Protein AF-A0A960HTP6-F1 (afdb_monomer)

Secondary structure (DSSP, 8-state):
-------------------------------------------------PPPP--------------PPPPPPTTS--SS----S---S-EEEEETTEEEEEE--BTTBSSEEEEE-SS-EEEEEE-BS---TTEEEEEEEEEEEEEETTEEEEEEEEEETTSS-EEEEEEEESSTT--BB---SS-SB--GGGT-EEEEEEEE-TTS-EEEEEEE--TTTTPPPEEEEEEB-TTSSSB-S--EEEEE--STTTTT-----

Nearest PDB structures (foldseek):
  3qz4-assembly2_B  TM=7.854E-01  e=4.561E-07  Bacteroides thetaiotaomicron
  3kst-assembly2_B  TM=7.710E-01  e=1.410E-06  Bacteroides thetaiotaomicron VPI-5482
  8hcj-assembly2_F  TM=7.142E-01  e=1.266E-06  Pseudopedobacter saltans DSM 12145
  3ugf-assembly2_B  TM=7.149E-01  e=2.105E-03  Pachysandra terminalis
  6nu7-assembly1_A  TM=5.643E-01  e=5.795E-04  Lactobacillus gasseri 224-1

pLDDT: mean 78.3, std 25.92, range [26.53, 98.94]

Sequence (261 aa):
MTVRRPGAGRSARSLVVAATLVTTAMACSSASGPDEAAPSPGGAGTSTAQTDPPGSVDAPTAAPTSMVAPPIDPWLGGDGPAWPLDFPDPYVLATADGYLAFGTTSGLIQVQRLDATGEGWVGPDEALAEVPNWATPNSSWAPAVVAVDDGYVLYYTAQVAGTDRHCISVARATDPRGPYVDHRSEPLICPSDAGGSIDPSPFVDVDGSLHLLWKNDGITLRSESRIWSQPLSADGRELAGPATPLIATDQPWEAPHVEAP

Solvent-accessible surface area (backbone atoms only — not comparable to full-atom values): 16245 Å² total; per-residue (Å²): 138,89,85,82,86,86,90,81,88,79,84,84,80,85,81,82,80,82,81,82,83,84,82,84,86,84,83,86,85,87,82,80,85,90,83,90,82,87,87,89,82,91,83,89,80,87,86,82,86,81,87,79,81,95,72,90,73,84,76,82,86,74,71,84,79,81,80,77,75,78,84,78,67,79,87,66,80,62,102,56,66,73,74,93,63,98,59,50,55,70,29,76,40,83,53,98,88,44,41,37,37,28,13,23,36,56,87,86,28,35,24,30,27,31,42,51,51,102,84,26,69,47,74,75,42,65,26,41,72,54,71,31,93,58,37,40,79,54,44,28,36,30,29,27,70,41,82,40,97,85,26,28,40,38,28,28,15,31,26,35,54,98,55,94,39,35,20,23,37,62,21,41,18,76,42,92,71,36,62,19,48,40,83,54,87,62,64,76,40,60,47,74,93,43,33,12,20,32,35,39,29,64,48,71,48,99,87,69,50,35,33,38,29,30,22,39,53,5,70,91,66,70,44,83,19,28,32,32,41,26,40,31,30,89,80,67,82,45,77,63,57,74,74,43,81,67,56,55,52,84,47,84,86,37,57,82,59,48,72,80,100

Mean predicted aligned error: 15.19 Å

Structure (mmCIF, N/CA/C/O backbone):
data_AF-A0A960HTP6-F1
#
_entry.id   AF-A0A960HTP6-F1
#
loop_
_atom_site.group_PDB
_atom_site.id
_atom_site.type_symbol
_atom_site.label_atom_id
_atom_site.label_alt_id
_atom_site.label_comp_id
_atom_site.label_asym_id
_atom_site.label_entity_id
_atom_site.label_seq_id
_atom_site.pdbx_PDB_ins_code
_atom_site.Cartn_x
_atom_site.Cartn_y
_atom_site.Cartn_z
_atom_site.occupancy
_atom_site.B_iso_or_equiv
_atom_site.auth_seq_id
_atom_site.auth_comp_id
_atom_site.auth_asym_id
_atom_site.auth_atom_id
_atom_site.pdbx_PDB_model_num
ATOM 1 N N . MET A 1 1 ? -30.935 -46.963 -25.980 1.00 44.25 1 MET A N 1
ATOM 2 C CA . MET A 1 1 ? -30.066 -47.363 -27.104 1.00 44.25 1 MET A CA 1
ATOM 3 C C . MET A 1 1 ? -28.640 -47.077 -26.672 1.00 44.25 1 MET A C 1
ATOM 5 O O . MET A 1 1 ? -28.275 -45.927 -26.486 1.00 44.25 1 MET A O 1
ATOM 9 N N . THR A 1 2 ? -27.919 -48.133 -26.321 1.00 41.72 2 THR A N 1
ATOM 10 C CA . THR A 1 2 ? -26.619 -48.097 -25.644 1.00 41.72 2 THR A CA 1
ATOM 11 C C . THR A 1 2 ? -25.521 -48.102 -26.698 1.00 41.72 2 THR A C 1
ATOM 13 O O . THR A 1 2 ? -25.490 -49.025 -27.506 1.00 41.72 2 THR A O 1
ATOM 16 N N . VAL A 1 3 ? -24.601 -47.136 -26.680 1.00 45.34 3 VAL A N 1
ATOM 17 C CA . VAL A 1 3 ? -23.355 -47.227 -27.456 1.00 45.34 3 VAL A CA 1
ATOM 18 C C . VAL A 1 3 ? -22.176 -46.949 -26.529 1.00 45.34 3 VAL A C 1
ATOM 20 O O . VAL A 1 3 ? -22.092 -45.910 -25.880 1.00 45.34 3 VAL A O 1
ATOM 23 N N . ARG A 1 4 ? -21.297 -47.951 -26.425 1.00 42.16 4 ARG A N 1
ATOM 24 C CA . ARG A 1 4 ? -20.055 -47.988 -25.647 1.00 42.16 4 ARG A CA 1
ATOM 25 C C . ARG A 1 4 ? -18.850 -47.802 -26.584 1.00 42.16 4 ARG A C 1
ATOM 27 O O . ARG A 1 4 ? -18.742 -48.579 -27.523 1.00 42.16 4 ARG A O 1
ATOM 34 N N . ARG A 1 5 ? -17.901 -46.953 -26.138 1.00 42.28 5 ARG A N 1
ATOM 35 C CA . ARG A 1 5 ? -16.410 -47.012 -26.264 1.00 42.28 5 ARG A CA 1
ATOM 36 C C . ARG A 1 5 ? -15.787 -46.883 -27.674 1.00 42.28 5 ARG A C 1
ATOM 38 O O . ARG A 1 5 ? -16.509 -47.096 -28.637 1.00 42.28 5 ARG A O 1
ATOM 45 N N . PRO A 1 6 ? -14.462 -46.599 -27.828 1.00 47.78 6 PRO A N 1
ATOM 46 C CA . PRO A 1 6 ? -13.337 -46.500 -26.857 1.00 47.78 6 PRO A CA 1
ATOM 47 C C . PRO A 1 6 ? -12.632 -45.109 -26.877 1.00 47.78 6 PRO A C 1
ATOM 49 O O . PRO A 1 6 ? -12.913 -44.295 -27.739 1.00 47.78 6 PRO A O 1
ATOM 52 N N . GLY A 1 7 ? -11.768 -44.674 -25.952 1.00 40.34 7 GLY A N 1
ATOM 53 C CA . GLY A 1 7 ? -10.723 -45.366 -25.196 1.00 40.34 7 GLY A CA 1
ATOM 54 C C . GLY A 1 7 ? -9.366 -45.219 -25.903 1.00 40.34 7 GLY A C 1
ATOM 55 O O . GLY A 1 7 ? -8.931 -46.162 -26.550 1.00 40.34 7 GLY A O 1
ATOM 56 N N . ALA A 1 8 ? -8.705 -44.060 -25.788 1.00 45.50 8 ALA A N 1
ATOM 57 C CA . ALA A 1 8 ? -7.335 -43.849 -26.268 1.00 45.50 8 ALA A CA 1
ATOM 58 C C . ALA A 1 8 ? -6.501 -43.160 -25.179 1.00 45.50 8 ALA A C 1
ATOM 60 O O . ALA A 1 8 ? -6.627 -41.962 -24.935 1.00 45.50 8 ALA A O 1
ATOM 61 N N . GLY A 1 9 ? -5.676 -43.956 -24.496 1.00 39.69 9 GLY A N 1
ATOM 62 C CA . GLY A 1 9 ? -4.673 -43.473 -23.558 1.00 39.69 9 GLY A CA 1
ATOM 63 C C . GLY A 1 9 ? -3.533 -42.780 -24.298 1.00 39.69 9 GLY A C 1
ATOM 64 O O . GLY A 1 9 ? -3.016 -43.299 -25.287 1.00 39.69 9 GLY A O 1
ATOM 65 N N . ARG A 1 10 ? -3.121 -41.615 -23.801 1.00 50.50 10 ARG A N 1
ATOM 66 C CA . ARG A 1 10 ? -1.853 -40.989 -24.176 1.00 50.50 10 ARG A CA 1
ATOM 67 C C . ARG A 1 10 ? -0.887 -41.128 -23.008 1.00 50.50 10 ARG A C 1
ATOM 69 O O . ARG A 1 10 ? -1.130 -40.636 -21.914 1.00 50.50 10 ARG A O 1
ATOM 76 N N . SER A 1 11 ? 0.178 -41.873 -23.276 1.00 49.06 11 SER A N 1
ATOM 77 C CA . SER A 1 11 ? 1.335 -42.084 -22.415 1.00 49.06 11 SER A CA 1
ATOM 78 C C . SER A 1 11 ? 2.075 -40.760 -22.212 1.00 49.06 11 SER A C 1
ATOM 80 O O . SER A 1 11 ? 2.524 -40.142 -23.177 1.00 49.06 11 SER A O 1
ATOM 82 N N . ALA A 1 12 ? 2.196 -40.336 -20.954 1.00 46.28 12 ALA A N 1
ATOM 83 C CA . ALA A 1 12 ? 3.125 -39.297 -20.540 1.00 46.28 12 ALA A CA 1
ATOM 84 C C . ALA A 1 12 ? 4.547 -39.872 -20.591 1.00 46.28 12 ALA A C 1
ATOM 86 O O . ALA A 1 12 ? 4.857 -40.848 -19.906 1.00 46.28 12 ALA A O 1
ATOM 87 N N . ARG A 1 13 ? 5.406 -39.293 -21.432 1.00 48.56 13 ARG A N 1
ATOM 88 C CA . ARG A 1 13 ? 6.849 -39.542 -21.401 1.00 48.56 13 ARG A CA 1
ATOM 89 C C . ARG A 1 13 ? 7.486 -38.461 -20.538 1.00 48.56 13 ARG A C 1
ATOM 91 O O . ARG A 1 13 ? 7.616 -37.324 -20.979 1.00 48.56 13 ARG A O 1
ATOM 98 N N . SER A 1 14 ? 7.862 -38.828 -19.318 1.00 39.69 14 SER A N 1
ATOM 99 C CA . SER A 1 14 ? 8.698 -38.010 -18.443 1.00 39.69 14 SER A CA 1
ATOM 100 C C . SER A 1 14 ? 10.079 -37.847 -19.074 1.00 39.69 14 SER A C 1
ATOM 102 O O . SER A 1 14 ? 10.800 -38.827 -19.261 1.00 39.69 14 SER A O 1
ATOM 104 N N . LEU A 1 15 ? 10.438 -36.612 -19.422 1.00 37.00 15 LEU A N 1
ATOM 105 C CA . LEU A 1 15 ? 11.796 -36.250 -19.808 1.00 37.00 15 LEU A CA 1
ATOM 106 C C . LEU A 1 15 ? 12.563 -35.932 -18.517 1.00 37.00 15 LEU A C 1
ATOM 108 O O . LEU A 1 15 ? 12.374 -34.879 -17.917 1.00 37.00 15 LEU A O 1
ATOM 112 N N . VAL A 1 16 ? 13.386 -36.871 -18.056 1.00 37.91 16 VAL A N 1
ATOM 113 C CA . VAL A 1 16 ? 14.351 -36.628 -16.978 1.00 37.91 16 VAL A CA 1
ATOM 114 C C . VAL A 1 16 ? 15.578 -35.987 -17.621 1.00 37.91 16 VAL A C 1
ATOM 116 O O . VAL A 1 16 ? 16.335 -36.658 -18.319 1.00 37.91 16 VAL A O 1
ATOM 119 N N . VAL A 1 17 ? 15.754 -34.682 -17.423 1.00 37.44 17 VAL A N 1
ATOM 120 C CA . VAL A 1 17 ? 16.995 -33.979 -17.767 1.00 37.44 17 VAL A CA 1
ATOM 121 C C . VAL A 1 17 ? 17.944 -34.140 -16.584 1.00 37.44 17 VAL A C 1
ATOM 123 O O . VAL A 1 17 ? 17.747 -33.544 -15.529 1.00 37.44 17 VAL A O 1
ATOM 126 N N . ALA A 1 18 ? 18.954 -34.993 -16.744 1.00 36.81 18 ALA A N 1
ATOM 127 C CA . ALA A 1 18 ? 20.054 -35.111 -15.798 1.00 36.81 18 ALA A CA 1
ATOM 128 C C . ALA A 1 18 ? 20.989 -33.903 -15.973 1.00 36.81 18 ALA A C 1
ATOM 130 O O . ALA A 1 18 ? 21.664 -33.780 -16.994 1.00 36.81 18 ALA A O 1
ATOM 131 N N . ALA A 1 19 ? 21.009 -33.002 -14.991 1.00 38.66 19 ALA A N 1
ATOM 132 C CA . ALA A 1 19 ? 21.997 -31.936 -14.904 1.00 38.66 19 ALA A CA 1
ATOM 133 C C . ALA A 1 19 ? 23.277 -32.494 -14.267 1.00 38.66 19 ALA A C 1
ATOM 135 O O . ALA A 1 19 ? 23.307 -32.841 -13.086 1.00 38.66 19 ALA A O 1
ATOM 136 N N . THR A 1 20 ? 24.335 -32.613 -15.064 1.00 38.28 20 THR A N 1
ATOM 137 C CA . THR A 1 20 ? 25.665 -32.999 -14.592 1.00 38.28 20 THR A CA 1
ATOM 138 C C . THR A 1 20 ? 26.295 -31.810 -13.864 1.00 38.28 20 THR A C 1
ATOM 140 O O . THR A 1 20 ? 26.666 -30.823 -14.496 1.00 38.28 20 THR A O 1
ATOM 143 N N . LEU A 1 21 ? 26.419 -31.892 -12.536 1.00 34.09 21 LEU A N 1
ATOM 144 C CA . LEU A 1 21 ? 27.248 -30.974 -11.751 1.00 34.09 21 LEU A CA 1
ATOM 145 C C . LEU A 1 21 ? 28.726 -31.207 -12.091 1.00 34.09 21 LEU A C 1
ATOM 147 O O . LEU A 1 21 ? 29.261 -32.288 -11.847 1.00 34.09 21 LEU A O 1
ATOM 151 N N . VAL A 1 22 ? 29.3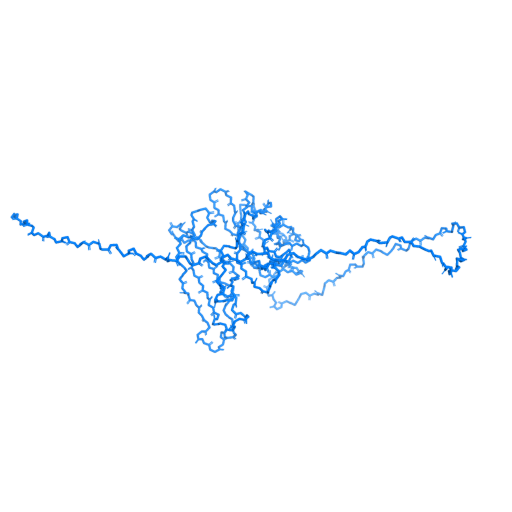97 -30.179 -12.606 1.00 36.19 22 VAL A N 1
ATOM 152 C CA . VAL A 1 22 ? 30.862 -30.107 -12.634 1.00 36.19 22 VAL A CA 1
ATOM 153 C C . VAL A 1 22 ? 31.296 -29.325 -11.399 1.00 36.19 22 VAL A C 1
ATOM 155 O O . VAL A 1 22 ? 31.199 -28.103 -11.349 1.00 36.19 22 VAL A O 1
ATOM 158 N N . THR A 1 23 ? 31.740 -30.048 -10.376 1.00 35.59 23 THR A N 1
ATOM 159 C CA . THR A 1 23 ? 32.416 -29.490 -9.202 1.00 35.59 23 THR A CA 1
ATOM 160 C C . THR A 1 23 ? 33.908 -29.378 -9.492 1.00 35.59 23 THR A C 1
ATOM 162 O O . THR A 1 23 ? 34.610 -30.390 -9.501 1.00 35.59 23 THR A O 1
ATOM 165 N N . THR A 1 24 ? 34.414 -28.164 -9.690 1.00 42.16 24 THR A N 1
ATOM 166 C CA . THR A 1 24 ? 35.857 -27.899 -9.646 1.00 42.16 24 THR A CA 1
ATOM 167 C C . THR A 1 24 ? 36.204 -27.404 -8.248 1.00 42.16 24 THR A C 1
ATOM 169 O O . THR A 1 24 ? 35.947 -26.257 -7.895 1.00 42.16 24 THR A O 1
ATOM 172 N N . ALA A 1 25 ? 36.761 -28.296 -7.431 1.00 36.84 25 ALA A N 1
ATOM 173 C CA . ALA A 1 25 ? 37.427 -27.937 -6.188 1.00 36.84 25 ALA A CA 1
ATOM 174 C C . ALA A 1 25 ? 38.851 -27.468 -6.512 1.00 36.84 25 ALA A C 1
ATOM 176 O O . ALA A 1 25 ? 39.606 -28.192 -7.161 1.00 36.84 25 ALA A O 1
ATOM 177 N N . MET A 1 26 ? 39.237 -26.286 -6.037 1.00 43.94 26 MET A N 1
ATOM 178 C CA . MET A 1 26 ? 40.639 -25.885 -5.964 1.00 43.94 26 MET A CA 1
ATOM 179 C C . MET A 1 26 ? 40.885 -25.322 -4.568 1.00 43.94 26 MET A C 1
ATOM 181 O O . MET A 1 26 ? 40.336 -24.290 -4.194 1.00 43.94 26 MET A O 1
ATOM 185 N N . ALA A 1 27 ? 41.653 -26.069 -3.778 1.00 36.72 27 ALA A N 1
ATOM 186 C CA . ALA A 1 27 ? 42.044 -25.711 -2.427 1.00 36.72 27 ALA A CA 1
ATOM 187 C C . ALA A 1 27 ? 43.520 -25.292 -2.387 1.00 36.72 27 ALA A C 1
ATOM 189 O O . ALA A 1 27 ? 44.372 -25.927 -3.001 1.00 36.72 27 ALA A O 1
ATOM 190 N N . CYS A 1 28 ? 43.746 -24.254 -1.582 1.00 30.19 28 CYS A N 1
ATOM 191 C CA . CYS A 1 28 ? 44.927 -23.885 -0.804 1.00 30.19 28 CYS A CA 1
ATOM 192 C C . CYS A 1 28 ? 46.296 -23.712 -1.479 1.00 30.19 28 CYS A C 1
ATOM 194 O O . CYS A 1 28 ? 46.973 -24.655 -1.876 1.00 30.19 28 CYS A O 1
ATOM 196 N N . SER A 1 29 ? 46.824 -22.497 -1.336 1.00 37.16 29 SER A N 1
ATOM 197 C CA . SER A 1 29 ? 48.207 -22.316 -0.898 1.00 37.16 29 SER A CA 1
ATOM 198 C C . SER A 1 29 ? 48.284 -21.180 0.115 1.00 37.16 29 SER A C 1
ATOM 200 O O . SER A 1 29 ? 47.974 -20.027 -0.168 1.00 37.16 29 SER A O 1
ATOM 202 N N . SER A 1 30 ? 48.651 -21.574 1.329 1.00 37.00 30 SER A N 1
ATOM 203 C CA . SER A 1 30 ? 49.043 -20.747 2.461 1.00 37.00 30 SER A CA 1
ATOM 204 C C . SER A 1 30 ? 50.443 -20.174 2.247 1.00 37.00 30 SER A C 1
ATOM 206 O O . SER A 1 30 ? 51.342 -20.913 1.843 1.00 37.00 30 SER A O 1
ATOM 208 N N . ALA A 1 31 ? 50.654 -18.917 2.627 1.00 39.59 31 ALA A N 1
ATOM 209 C CA . ALA A 1 31 ? 51.979 -18.405 2.954 1.00 39.59 31 ALA A CA 1
ATOM 210 C C . ALA A 1 31 ? 51.903 -17.583 4.248 1.00 39.59 31 ALA A C 1
ATOM 212 O O . ALA A 1 31 ? 51.050 -16.714 4.413 1.00 39.59 31 ALA A O 1
ATOM 213 N N . SER A 1 32 ? 52.772 -17.970 5.170 1.00 38.38 32 SER A N 1
ATOM 214 C CA . SER A 1 32 ? 52.928 -17.553 6.559 1.00 38.38 32 SER A CA 1
ATOM 215 C C . SER A 1 32 ? 53.560 -16.157 6.695 1.00 38.38 32 SER A C 1
ATOM 217 O O . SER A 1 32 ? 54.297 -15.735 5.807 1.00 38.38 32 SER A O 1
ATOM 219 N N . GLY A 1 33 ? 53.304 -15.487 7.831 1.00 33.44 33 GLY A N 1
ATOM 220 C CA . GLY A 1 33 ? 53.956 -14.236 8.272 1.00 33.44 33 GLY A CA 1
ATOM 221 C C . GLY A 1 33 ? 55.468 -14.370 8.538 1.00 33.44 33 GLY A C 1
ATOM 222 O O . GLY A 1 33 ? 56.039 -15.429 8.265 1.00 33.44 33 GLY A O 1
ATOM 223 N N . PRO A 1 34 ? 56.140 -13.316 9.043 1.00 49.72 34 PRO A N 1
ATOM 224 C CA . PRO A 1 34 ? 55.912 -12.781 10.401 1.00 49.72 34 PRO A CA 1
ATOM 225 C C . PRO A 1 34 ? 55.902 -11.220 10.392 1.00 49.72 34 PRO A C 1
ATOM 227 O O . PRO A 1 34 ? 55.908 -10.638 9.315 1.00 49.72 34 PRO A O 1
ATOM 230 N N . ASP A 1 35 ? 55.824 -10.403 11.443 1.00 33.94 35 ASP A N 1
ATOM 231 C CA . ASP A 1 35 ? 56.092 -10.500 12.878 1.00 33.94 35 ASP A CA 1
ATOM 232 C C . ASP A 1 35 ? 55.373 -9.327 13.585 1.00 33.94 35 ASP A C 1
ATOM 234 O O . ASP A 1 35 ? 55.079 -8.289 12.986 1.00 33.94 35 ASP A O 1
ATOM 238 N N . GLU A 1 36 ? 55.116 -9.509 14.872 1.00 34.78 36 GLU A N 1
ATOM 239 C CA . GLU A 1 36 ? 54.478 -8.590 15.815 1.00 34.78 36 GLU A CA 1
ATOM 240 C C . GLU A 1 36 ? 55.477 -7.541 16.354 1.00 34.78 36 GLU A C 1
ATOM 242 O O . GLU A 1 36 ? 56.605 -7.885 16.702 1.00 34.78 36 GLU A O 1
ATOM 247 N N . ALA A 1 37 ? 55.071 -6.271 16.499 1.00 32.53 37 ALA A N 1
ATOM 248 C CA . ALA A 1 37 ? 55.737 -5.330 17.411 1.00 32.53 37 ALA A CA 1
ATOM 249 C C . ALA A 1 37 ? 54.780 -4.223 17.896 1.00 32.53 37 ALA A C 1
ATOM 251 O O . ALA A 1 37 ? 54.280 -3.408 17.120 1.00 32.53 37 ALA A O 1
ATOM 252 N N . ALA A 1 38 ? 54.547 -4.220 19.209 1.00 36.22 38 ALA A N 1
ATOM 253 C CA . ALA A 1 38 ? 53.790 -3.236 19.985 1.00 36.22 38 ALA A CA 1
ATOM 254 C C . ALA A 1 38 ? 54.691 -2.017 20.393 1.00 36.22 38 ALA A C 1
ATOM 256 O O . ALA A 1 38 ? 55.810 -1.921 19.889 1.00 36.22 38 ALA A O 1
ATOM 257 N N . PRO A 1 39 ? 54.262 -1.031 21.224 1.00 44.69 39 PRO A N 1
ATOM 258 C CA . PRO A 1 39 ? 54.291 0.393 20.851 1.00 44.69 39 PRO A CA 1
ATOM 259 C C . PRO A 1 39 ? 55.186 1.322 21.721 1.00 44.69 39 PRO A C 1
ATOM 261 O O . PRO A 1 39 ? 55.751 0.900 22.728 1.00 44.69 39 PRO A O 1
ATOM 264 N N . SER A 1 40 ? 55.159 2.629 21.372 1.00 30.16 40 SER A N 1
ATOM 265 C CA . SER A 1 40 ? 55.571 3.853 22.126 1.00 30.16 40 SER A CA 1
ATOM 266 C C . SER A 1 40 ? 57.063 4.265 22.105 1.00 30.16 40 SER A C 1
ATOM 268 O O . SER A 1 40 ? 57.893 3.409 21.814 1.00 30.16 40 SER A O 1
ATOM 270 N N . PRO A 1 41 ? 57.457 5.535 22.433 1.00 41.25 41 PRO A N 1
ATOM 271 C CA . PRO A 1 41 ? 56.689 6.653 23.037 1.00 41.25 41 PRO A CA 1
ATOM 272 C C . PRO A 1 41 ? 56.891 8.085 22.441 1.00 41.25 41 PRO A C 1
ATOM 274 O O . PRO A 1 41 ? 57.886 8.380 21.794 1.00 41.25 41 PRO A O 1
ATOM 277 N N . GLY A 1 42 ? 55.994 9.013 22.823 1.00 26.53 42 GLY A N 1
ATOM 278 C CA . GLY A 1 42 ? 56.354 10.309 23.444 1.00 26.53 42 GLY A CA 1
ATOM 279 C C . GLY A 1 42 ? 56.707 11.540 22.580 1.00 26.53 42 GLY A C 1
ATOM 280 O O . GLY A 1 42 ? 57.683 11.541 21.843 1.00 26.53 42 GLY A O 1
ATOM 281 N N . GLY A 1 43 ? 55.990 12.652 22.813 1.00 28.12 43 GLY A N 1
ATOM 282 C CA . GLY A 1 43 ? 56.401 14.018 22.433 1.00 28.12 43 GLY A CA 1
ATOM 283 C C . GLY A 1 43 ? 55.221 14.940 22.099 1.00 28.12 43 GLY A C 1
ATOM 284 O O . GLY A 1 43 ? 54.883 15.109 20.940 1.00 28.12 43 GLY A O 1
ATOM 285 N N . ALA A 1 44 ? 54.445 15.383 23.091 1.00 30.83 44 ALA A N 1
ATOM 286 C CA . ALA A 1 44 ? 54.569 16.713 23.710 1.00 30.83 44 ALA A CA 1
ATOM 287 C C . ALA A 1 44 ? 54.030 17.874 22.839 1.00 30.83 44 ALA A C 1
ATOM 289 O O . ALA A 1 44 ? 54.751 18.488 22.062 1.00 30.83 44 ALA A O 1
ATOM 290 N N . GLY A 1 45 ? 52.754 18.208 23.056 1.00 30.33 45 GLY A N 1
ATOM 291 C CA . GLY A 1 45 ? 52.129 19.481 22.699 1.00 30.33 45 GLY A CA 1
ATOM 292 C C . GLY A 1 45 ? 51.263 19.923 23.877 1.00 30.33 45 GLY A C 1
ATOM 293 O O . GLY A 1 45 ? 50.374 19.198 24.309 1.00 30.33 45 GLY A O 1
ATOM 294 N N . THR A 1 46 ? 51.630 21.046 24.472 1.00 31.92 46 THR A N 1
ATOM 295 C CA . THR A 1 46 ? 51.267 21.528 25.808 1.00 31.92 46 THR A CA 1
ATOM 296 C C . THR A 1 46 ? 49.806 21.938 25.986 1.00 31.92 46 THR A C 1
ATOM 298 O O . THR A 1 46 ? 49.234 22.656 25.173 1.00 31.92 46 THR A O 1
ATOM 301 N N . SER A 1 47 ? 49.269 21.529 27.137 1.00 29.98 47 SER A N 1
ATOM 302 C CA . SER A 1 47 ? 48.060 22.024 27.794 1.00 29.98 47 SER A CA 1
ATOM 303 C C . SER A 1 47 ? 48.255 23.445 28.332 1.00 29.98 47 SER A C 1
ATOM 305 O O . SER A 1 47 ? 49.251 23.718 29.000 1.00 29.98 47 SER A O 1
ATOM 307 N N . THR A 1 48 ? 47.249 24.296 28.138 1.00 30.95 48 THR A N 1
ATOM 308 C CA . THR A 1 48 ? 46.860 25.311 29.125 1.00 30.95 48 THR A CA 1
ATOM 309 C C . THR A 1 48 ? 45.342 25.282 29.263 1.00 30.95 48 THR A C 1
ATOM 311 O O . THR A 1 48 ? 44.623 25.960 28.533 1.00 30.95 48 THR A O 1
ATOM 314 N N . ALA A 1 49 ? 44.856 24.455 30.189 1.00 33.34 49 ALA A N 1
ATOM 315 C CA . ALA A 1 49 ? 43.512 24.566 30.735 1.00 33.34 49 ALA A CA 1
ATOM 316 C C . ALA A 1 49 ? 43.510 25.686 31.786 1.00 33.34 49 ALA A C 1
ATOM 318 O O . ALA A 1 49 ? 44.183 25.575 32.811 1.00 33.34 49 ALA A O 1
ATOM 319 N N . GLN A 1 50 ? 42.768 26.759 31.521 1.00 30.30 50 GLN A N 1
ATOM 320 C CA . GLN A 1 50 ? 42.424 27.767 32.516 1.00 30.30 50 GLN A CA 1
ATOM 321 C C . GLN A 1 50 ? 41.011 27.459 33.018 1.00 30.30 50 GLN A C 1
ATOM 323 O O . GLN A 1 50 ? 40.085 27.279 32.232 1.00 30.30 50 GLN A O 1
ATOM 328 N N . THR A 1 51 ? 40.891 27.302 34.333 1.00 34.78 51 THR A N 1
ATOM 329 C CA . THR A 1 51 ? 39.646 27.022 35.049 1.00 34.78 51 THR A CA 1
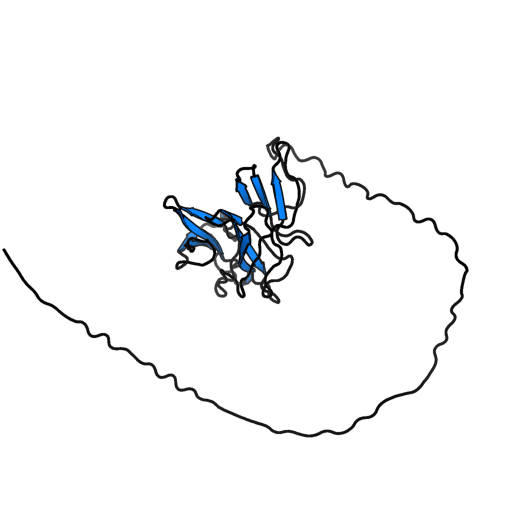ATOM 330 C C . THR A 1 51 ? 39.056 28.343 35.524 1.00 34.78 51 THR A C 1
ATOM 332 O O . THR A 1 51 ? 39.671 29.022 36.342 1.00 34.78 51 THR A O 1
ATOM 335 N N . ASP A 1 52 ? 37.870 28.689 35.025 1.00 38.12 52 ASP A N 1
ATOM 336 C CA . ASP A 1 52 ? 37.053 29.788 35.546 1.00 38.12 52 ASP A CA 1
ATOM 337 C C . ASP A 1 52 ? 35.877 29.225 36.384 1.00 38.12 52 ASP A C 1
ATOM 339 O O . ASP A 1 52 ? 35.401 28.116 36.116 1.00 38.12 52 ASP A O 1
ATOM 343 N N . PRO A 1 53 ? 35.430 29.941 37.437 1.00 41.53 53 PRO A N 1
ATOM 344 C CA . PRO A 1 53 ? 34.435 29.473 38.411 1.00 41.53 53 PRO A CA 1
ATOM 345 C C . PRO A 1 53 ? 32.996 29.479 37.849 1.00 41.53 53 PRO A C 1
ATOM 347 O O . PRO A 1 53 ? 32.741 30.115 36.826 1.00 41.53 53 PRO A O 1
ATOM 350 N N . PRO A 1 54 ? 32.022 28.803 38.500 1.00 38.22 54 PRO A N 1
ATOM 351 C CA . PRO A 1 54 ? 30.686 28.637 37.938 1.00 38.22 54 PRO A CA 1
ATOM 352 C C . PRO A 1 54 ? 29.896 29.948 38.030 1.00 38.22 54 PRO A C 1
ATOM 354 O O . PRO A 1 54 ? 29.411 30.329 39.095 1.00 38.22 54 PRO A O 1
ATOM 357 N N . GLY A 1 55 ? 29.773 30.639 36.898 1.00 34.19 55 GLY A N 1
ATOM 358 C CA . GLY A 1 55 ? 28.816 31.720 36.690 1.00 34.19 55 GLY A CA 1
ATOM 359 C C . GLY A 1 55 ? 27.498 31.154 36.170 1.00 34.19 55 GLY A C 1
ATOM 360 O O . GLY A 1 55 ? 27.463 30.491 35.137 1.00 34.19 55 GLY A O 1
ATOM 361 N N . SER A 1 56 ? 26.416 31.406 36.898 1.00 47.78 56 SER A N 1
ATOM 362 C CA . SER A 1 56 ? 25.038 31.174 36.470 1.00 47.78 56 SER A CA 1
ATOM 363 C C . SER A 1 56 ? 24.751 31.922 35.165 1.00 47.78 56 SER A C 1
ATOM 365 O O . SER A 1 56 ? 24.717 33.153 35.160 1.00 47.78 56 SER A O 1
ATOM 367 N N . VAL A 1 57 ? 24.545 31.184 34.074 1.00 40.12 57 VAL A N 1
ATOM 368 C CA . VAL A 1 57 ? 24.010 31.721 32.820 1.00 40.12 57 VAL A CA 1
ATOM 369 C C . VAL A 1 57 ? 22.566 31.261 32.680 1.00 40.12 57 VAL A C 1
ATOM 371 O O . VAL A 1 57 ? 22.286 30.072 32.530 1.00 40.12 57 VAL A O 1
ATOM 374 N N . ASP A 1 58 ? 21.650 32.217 32.792 1.00 39.28 58 ASP A N 1
ATOM 375 C CA . ASP A 1 58 ? 20.236 32.029 32.500 1.00 39.28 58 ASP A CA 1
ATOM 376 C C . ASP A 1 58 ? 20.083 31.549 31.051 1.00 39.28 58 ASP A C 1
ATOM 378 O O . ASP A 1 58 ? 20.507 32.214 30.103 1.00 39.28 58 ASP A O 1
ATOM 382 N N . ALA A 1 59 ? 19.492 30.367 30.877 1.00 38.19 59 ALA A N 1
ATOM 383 C CA . ALA A 1 59 ? 19.117 29.866 29.565 1.00 38.19 59 ALA A CA 1
ATOM 384 C C . ALA A 1 59 ? 18.022 30.775 28.976 1.00 38.19 59 ALA A C 1
ATOM 386 O O . ALA A 1 59 ? 17.027 31.037 29.658 1.00 38.19 59 ALA A O 1
ATOM 387 N N . PRO A 1 60 ? 18.134 31.248 27.722 1.00 40.50 60 PRO A N 1
ATOM 388 C CA . PRO A 1 60 ? 17.017 31.916 27.083 1.00 40.50 60 PRO A CA 1
ATOM 389 C C . PRO A 1 60 ? 15.938 30.871 26.778 1.00 40.50 60 PRO A C 1
ATOM 391 O O . PRO A 1 60 ? 16.076 30.050 25.872 1.00 40.50 60 PRO A O 1
ATOM 394 N N . THR A 1 61 ? 14.849 30.914 27.542 1.00 43.75 61 THR A N 1
ATOM 395 C CA . THR A 1 61 ? 13.586 30.239 27.228 1.00 43.75 61 THR A CA 1
ATOM 396 C C . THR A 1 61 ? 12.990 30.875 25.972 1.00 43.75 61 THR A C 1
ATOM 398 O O . THR A 1 61 ? 12.162 31.781 26.050 1.00 43.75 61 THR A O 1
ATOM 401 N N . ALA A 1 62 ? 13.424 30.430 24.795 1.00 47.34 62 ALA A N 1
ATOM 402 C CA . ALA A 1 62 ? 12.699 30.675 23.557 1.00 47.34 62 ALA A CA 1
ATOM 403 C C . ALA A 1 62 ? 11.646 29.570 23.406 1.00 47.34 62 ALA A C 1
ATOM 405 O O . ALA A 1 62 ? 11.970 28.415 23.137 1.00 47.34 62 ALA A O 1
ATOM 406 N N . ALA A 1 63 ? 10.381 29.926 23.633 1.00 47.28 63 ALA A N 1
ATOM 407 C CA . ALA A 1 63 ? 9.249 29.077 23.285 1.00 47.28 63 ALA A CA 1
ATOM 408 C C . ALA A 1 63 ? 9.277 28.769 21.773 1.00 47.28 63 ALA A C 1
ATOM 410 O O . ALA A 1 63 ? 9.668 29.645 20.991 1.00 47.28 63 ALA A O 1
ATOM 411 N N . PRO A 1 64 ? 8.864 27.566 21.331 1.00 42.03 64 PRO A N 1
ATOM 412 C CA . PRO A 1 64 ? 8.768 27.273 19.908 1.00 42.03 64 PRO A CA 1
ATOM 413 C C . PRO A 1 64 ? 7.814 28.283 19.266 1.00 42.03 64 PRO A C 1
ATOM 415 O O . PRO A 1 64 ? 6.666 28.438 19.683 1.00 42.03 64 PRO A O 1
ATOM 418 N N . THR A 1 65 ? 8.316 29.023 18.278 1.00 44.81 65 THR A N 1
ATOM 419 C CA . THR A 1 65 ? 7.485 29.939 17.499 1.00 44.81 65 THR A CA 1
ATOM 420 C C . THR A 1 65 ? 6.541 29.078 16.672 1.00 44.81 65 THR A C 1
ATOM 422 O O . THR A 1 65 ? 6.980 28.330 15.802 1.00 44.81 65 THR A O 1
ATOM 425 N N . SER A 1 66 ? 5.251 29.137 16.997 1.00 42.38 66 SER A N 1
ATOM 426 C CA . SER A 1 66 ? 4.198 28.487 16.227 1.00 42.38 66 SER A CA 1
ATOM 427 C C . SER A 1 66 ? 4.228 29.055 14.807 1.00 42.38 66 SER A C 1
ATOM 429 O O . SER A 1 66 ? 3.994 30.247 14.601 1.00 42.38 66 SER A O 1
ATOM 431 N N . MET A 1 67 ? 4.591 28.221 13.836 1.00 43.06 67 MET A N 1
ATOM 432 C CA . MET A 1 67 ? 4.467 28.568 12.426 1.00 43.06 67 MET A CA 1
ATOM 433 C C . MET A 1 67 ? 2.981 28.494 12.086 1.00 43.06 67 MET A C 1
ATOM 435 O O . MET A 1 67 ? 2.403 27.413 12.022 1.00 43.06 67 MET A O 1
ATOM 439 N N . VAL A 1 68 ? 2.349 29.654 11.922 1.00 38.97 68 VAL A N 1
ATOM 440 C CA . VAL A 1 68 ? 0.983 29.742 11.404 1.00 38.97 68 VAL A CA 1
ATOM 441 C C . VAL A 1 68 ? 1.040 29.386 9.920 1.00 38.97 68 VAL A C 1
ATOM 443 O O . VAL A 1 68 ? 1.702 30.078 9.145 1.00 38.97 68 VAL A O 1
ATOM 446 N N . ALA A 1 69 ? 0.384 28.291 9.535 1.00 44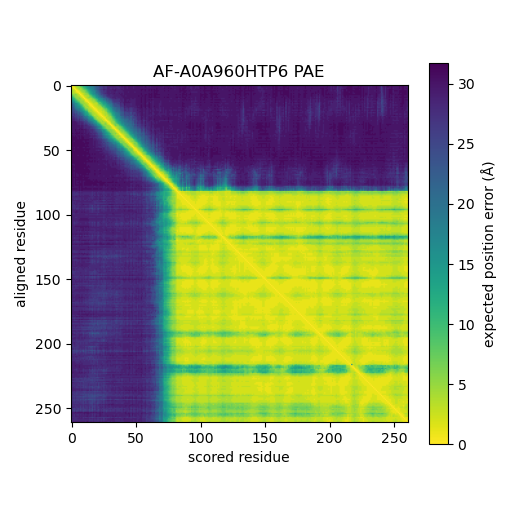.69 69 ALA A N 1
ATOM 447 C CA . ALA A 1 69 ? 0.228 27.922 8.134 1.00 44.69 69 ALA A CA 1
ATOM 448 C C . ALA A 1 69 ? -0.517 29.040 7.370 1.00 44.69 69 ALA A C 1
ATOM 450 O O . ALA A 1 69 ? -1.409 29.678 7.940 1.00 44.69 69 ALA A O 1
ATOM 451 N N . PRO A 1 70 ? -0.161 29.316 6.102 1.00 44.53 70 PRO A N 1
ATOM 452 C CA . PRO A 1 70 ? -0.881 30.292 5.293 1.00 44.53 70 PRO A CA 1
ATOM 453 C C . PRO A 1 70 ? -2.352 29.872 5.107 1.00 44.53 70 PRO A C 1
ATOM 455 O O . PRO A 1 70 ? -2.658 28.679 5.140 1.00 44.53 70 PRO A O 1
ATOM 458 N N . PRO A 1 71 ? -3.273 30.833 4.908 1.00 46.09 71 PRO A N 1
ATOM 459 C CA . PRO A 1 71 ? -4.673 30.521 4.656 1.00 46.09 71 PRO A CA 1
ATOM 460 C C . PRO A 1 71 ? -4.813 29.696 3.371 1.00 46.09 71 PRO A C 1
ATOM 462 O O . PRO A 1 71 ? -4.230 30.033 2.340 1.00 46.09 71 PRO A O 1
ATOM 465 N N . ILE A 1 72 ? -5.589 28.618 3.463 1.00 54.28 72 ILE A N 1
ATOM 466 C CA . ILE A 1 72 ? -5.921 27.728 2.348 1.00 54.28 72 ILE A CA 1
ATOM 467 C C . ILE A 1 72 ? -6.745 28.519 1.317 1.00 54.28 72 ILE A C 1
ATOM 469 O O . ILE A 1 72 ? -7.657 29.264 1.683 1.00 54.28 72 ILE A O 1
ATOM 473 N N . ASP A 1 73 ? -6.400 28.381 0.035 1.00 43.62 73 ASP A N 1
ATOM 474 C CA . ASP A 1 73 ? -7.129 28.984 -1.082 1.00 43.62 73 ASP A CA 1
ATOM 475 C C . ASP A 1 73 ? -8.536 28.348 -1.204 1.00 43.62 73 ASP A C 1
ATOM 477 O O . ASP A 1 73 ? -8.634 27.126 -1.358 1.00 43.62 73 ASP A O 1
ATOM 481 N N . PRO A 1 74 ? -9.631 29.136 -1.167 1.00 47.88 74 PRO A N 1
ATOM 482 C CA . PRO A 1 74 ? -11.006 28.637 -1.277 1.00 47.88 74 PRO A CA 1
ATOM 483 C C . PRO A 1 74 ? -11.355 27.965 -2.622 1.00 47.88 74 PRO A C 1
ATOM 485 O O . PRO A 1 74 ? -12.469 27.461 -2.769 1.00 47.88 74 PRO A O 1
ATOM 488 N N . TRP A 1 75 ? -10.446 27.927 -3.604 1.00 46.53 75 TRP A N 1
ATOM 489 C CA . TRP A 1 75 ? -10.635 27.175 -4.854 1.00 46.53 75 TRP A CA 1
ATOM 490 C C . TRP A 1 75 ? -10.425 25.652 -4.730 1.00 46.53 75 TRP A C 1
ATOM 492 O O . TRP A 1 75 ? -10.791 24.920 -5.651 1.00 46.53 75 TRP A O 1
ATOM 502 N N . LEU A 1 76 ? -9.931 25.151 -3.591 1.00 51.22 76 LEU A N 1
ATOM 503 C CA . LEU A 1 76 ? -10.009 23.732 -3.216 1.00 51.22 76 LEU A CA 1
ATOM 504 C C . LEU A 1 76 ? -11.281 23.515 -2.390 1.00 51.22 76 LEU A C 1
ATOM 506 O O . LEU A 1 76 ? -11.267 23.551 -1.164 1.00 51.22 76 LEU A O 1
ATOM 510 N N . GLY A 1 77 ? -12.409 23.388 -3.085 1.00 41.19 77 GLY A N 1
ATOM 511 C CA . GLY A 1 77 ? -13.732 23.350 -2.476 1.00 41.19 77 GLY A CA 1
ATOM 512 C C . GLY A 1 77 ? -13.887 22.299 -1.373 1.00 41.19 77 GLY A C 1
ATOM 513 O O . GLY A 1 77 ? -13.853 21.100 -1.635 1.00 41.19 77 GLY A O 1
ATOM 514 N N . GLY A 1 78 ? -14.178 22.782 -0.166 1.00 48.09 78 GLY A N 1
ATOM 515 C CA . GLY A 1 78 ? -14.873 22.038 0.875 1.00 48.09 78 GLY A CA 1
ATOM 516 C C . GLY A 1 78 ? -14.552 22.542 2.277 1.00 48.09 78 GLY A C 1
ATOM 517 O O . GLY A 1 78 ? -13.416 22.437 2.715 1.00 48.09 78 GLY A O 1
ATOM 518 N N . ASP A 1 79 ? -15.582 22.931 3.033 1.00 57.53 79 ASP A N 1
ATOM 519 C CA . ASP A 1 79 ? -15.574 22.992 4.510 1.00 57.53 79 ASP A CA 1
ATOM 520 C C . ASP A 1 79 ? -15.404 21.589 5.155 1.00 57.53 79 ASP A C 1
ATOM 522 O O . ASP A 1 79 ? -15.802 21.350 6.294 1.00 57.53 79 ASP A O 1
ATOM 526 N N . GLY A 1 80 ? -14.886 20.619 4.395 1.00 54.25 80 GLY A N 1
ATOM 527 C CA . GLY A 1 80 ? -14.523 19.301 4.880 1.00 54.25 80 GLY A CA 1
ATOM 528 C C . GLY A 1 80 ? -13.183 19.369 5.605 1.00 54.25 80 GLY A C 1
ATOM 529 O O . GLY A 1 80 ? -12.414 20.315 5.419 1.00 54.25 80 GLY A O 1
ATOM 530 N N . PRO A 1 81 ? -12.869 18.373 6.436 1.00 57.97 81 PRO A N 1
ATOM 531 C CA . PRO A 1 81 ? -11.611 18.389 7.143 1.00 57.97 81 PRO A CA 1
ATOM 532 C C . PRO A 1 81 ? -10.460 18.122 6.179 1.00 57.97 81 PRO A C 1
ATOM 534 O O . PRO A 1 81 ? -10.185 16.986 5.803 1.00 57.97 81 PRO A O 1
ATOM 537 N N . ALA A 1 82 ? -9.797 19.192 5.758 1.00 76.50 82 ALA A N 1
ATOM 538 C CA . ALA A 1 82 ? -8.514 19.116 5.088 1.00 76.50 82 ALA A CA 1
ATOM 539 C C . ALA A 1 82 ? -7.427 18.965 6.158 1.00 76.50 82 ALA A C 1
ATOM 541 O O . ALA A 1 82 ? -7.345 19.772 7.086 1.00 76.50 82 ALA A O 1
ATOM 542 N N . TRP A 1 83 ? -6.598 17.928 6.046 1.00 87.31 83 TRP A N 1
ATOM 543 C CA . TRP A 1 83 ? -5.374 17.835 6.833 1.00 87.31 83 TRP A CA 1
ATOM 544 C C . TRP A 1 83 ? -4.362 18.855 6.280 1.00 87.31 83 TRP A C 1
ATOM 546 O O . TRP A 1 83 ? -4.032 18.784 5.097 1.00 87.31 83 TRP A O 1
ATOM 556 N N . PRO A 1 84 ? -3.893 19.837 7.073 1.00 86.75 84 PRO A N 1
ATOM 557 C CA . PRO A 1 84 ? -3.131 20.968 6.542 1.00 86.75 84 PRO A CA 1
ATOM 558 C C . PRO A 1 84 ? -1.619 20.706 6.432 1.00 86.75 84 PRO A C 1
ATOM 560 O O . PRO A 1 84 ? -0.869 21.630 6.114 1.00 86.75 84 PRO A O 1
ATOM 563 N N . LEU A 1 85 ? -1.155 19.493 6.751 1.00 90.75 85 LEU A N 1
ATOM 564 C CA . LEU A 1 85 ? 0.263 19.120 6.779 1.00 90.75 85 LEU A CA 1
ATOM 565 C C . LEU A 1 85 ? 0.572 18.015 5.756 1.00 90.75 85 LEU A C 1
ATOM 567 O O . LEU A 1 85 ? -0.314 17.526 5.061 1.00 90.75 85 LEU A O 1
ATOM 571 N N . ASP A 1 86 ? 1.849 17.646 5.665 1.00 94.06 86 ASP A N 1
ATOM 572 C CA . ASP A 1 86 ? 2.367 16.613 4.766 1.00 94.06 86 ASP A CA 1
ATOM 573 C C . ASP A 1 86 ? 1.670 15.259 4.981 1.00 94.06 86 ASP A C 1
ATOM 575 O O . ASP A 1 86 ? 1.792 14.652 6.043 1.00 94.06 86 ASP A O 1
ATOM 579 N N . PHE A 1 87 ? 0.911 14.807 3.981 1.00 96.38 87 PHE A N 1
ATOM 580 C CA . PHE A 1 87 ? 0.212 13.519 3.991 1.00 96.38 87 PHE A CA 1
ATOM 581 C C . PHE A 1 87 ? -0.004 13.011 2.553 1.00 96.38 87 PHE A C 1
ATOM 583 O O . PHE A 1 87 ? -1.121 13.074 2.030 1.00 96.38 87 PHE A O 1
ATOM 590 N N . PRO A 1 88 ? 1.072 12.594 1.859 1.00 97.12 88 PRO A N 1
ATOM 591 C CA . PRO A 1 88 ? 0.978 12.132 0.480 1.00 97.12 88 PRO A CA 1
ATOM 592 C C . PRO A 1 88 ? 0.275 10.774 0.391 1.00 97.12 88 PRO A C 1
ATOM 594 O O . PRO A 1 88 ? 0.312 9.980 1.333 1.00 97.12 88 PRO A O 1
ATOM 597 N N . ASP A 1 89 ? -0.332 10.520 -0.768 1.00 98.06 89 ASP A N 1
ATOM 598 C CA . ASP A 1 89 ? -0.961 9.246 -1.137 1.00 98.06 89 ASP A CA 1
ATOM 599 C C . ASP A 1 89 ? -2.025 8.755 -0.130 1.00 98.06 89 ASP A C 1
ATOM 601 O O . ASP A 1 89 ? -1.920 7.642 0.391 1.00 98.06 89 ASP A O 1
ATOM 605 N N . PRO A 1 90 ? -3.050 9.576 0.190 1.00 97.00 90 PRO A N 1
ATOM 606 C CA . PRO A 1 90 ? -4.035 9.229 1.205 1.00 97.00 90 PRO A CA 1
ATOM 607 C C . PRO A 1 90 ? -4.915 8.046 0.781 1.00 97.00 90 PRO A C 1
ATOM 609 O O . PRO A 1 90 ? -5.694 8.148 -0.167 1.00 97.00 90 PRO A O 1
ATOM 612 N N . TYR A 1 91 ? -4.895 6.972 1.568 1.00 98.31 91 TYR A N 1
ATOM 613 C CA . TYR A 1 91 ? -5.888 5.899 1.517 1.00 98.31 91 TYR A CA 1
ATOM 614 C C . TYR A 1 91 ? -6.855 6.007 2.696 1.00 98.31 91 TYR A C 1
ATOM 616 O O . TYR A 1 91 ? -6.427 6.027 3.849 1.00 98.31 91 TYR A O 1
ATOM 624 N N . VAL A 1 92 ? -8.165 6.044 2.434 1.00 97.12 92 VAL A N 1
ATOM 625 C CA . VAL A 1 92 ? -9.189 6.187 3.481 1.00 97.12 92 VAL A CA 1
ATOM 626 C C . VAL A 1 92 ? -9.902 4.859 3.734 1.00 97.12 92 VAL A C 1
ATOM 628 O O . VAL A 1 92 ? -10.598 4.338 2.867 1.00 97.12 92 VAL A O 1
ATOM 631 N N . LEU A 1 93 ? -9.786 4.346 4.959 1.00 97.62 93 LEU A N 1
ATOM 632 C CA . LEU A 1 93 ? -10.490 3.161 5.439 1.00 97.62 93 LEU A CA 1
ATOM 633 C C . LEU A 1 93 ? -11.741 3.567 6.225 1.00 97.62 93 LEU A C 1
ATOM 635 O O . LEU A 1 93 ? -11.653 4.271 7.232 1.00 97.62 93 LEU A O 1
ATOM 639 N N . ALA A 1 94 ? -12.903 3.062 5.815 1.00 96.06 94 ALA A N 1
ATOM 640 C CA . ALA A 1 94 ? -14.113 3.130 6.626 1.00 96.06 94 ALA A CA 1
ATOM 641 C C . ALA A 1 94 ? -14.078 2.068 7.738 1.00 96.06 94 ALA A C 1
ATOM 643 O O . ALA A 1 94 ? -13.769 0.902 7.497 1.00 96.06 94 ALA A O 1
ATOM 644 N N . THR A 1 95 ? -14.436 2.467 8.954 1.00 94.38 95 THR A N 1
ATOM 645 C CA . THR A 1 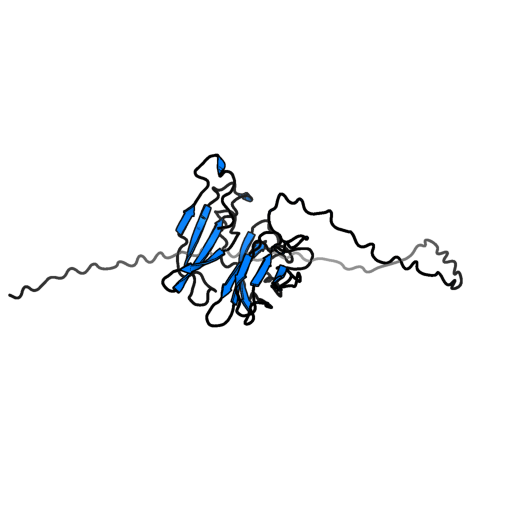95 ? -14.509 1.610 10.145 1.00 94.38 95 THR A CA 1
ATOM 646 C C . THR A 1 95 ? -15.863 1.789 10.837 1.00 94.38 95 THR A C 1
ATOM 648 O O . THR A 1 95 ? -16.634 2.688 10.498 1.00 94.38 95 THR A O 1
ATOM 651 N N . ALA A 1 96 ? -16.159 0.960 11.841 1.00 90.62 96 ALA A N 1
ATOM 652 C CA . ALA A 1 96 ? -17.365 1.131 12.654 1.00 90.62 96 ALA A CA 1
ATOM 653 C C . ALA A 1 96 ? -17.384 2.462 13.437 1.00 90.62 96 ALA A C 1
ATOM 655 O O . ALA A 1 96 ? -18.462 2.983 13.720 1.00 90.62 96 ALA A O 1
ATOM 656 N N . ASP A 1 97 ? -16.208 3.021 13.743 1.00 88.38 97 ASP A N 1
ATOM 657 C CA . ASP A 1 97 ? -16.043 4.211 14.588 1.00 88.38 97 ASP A CA 1
ATOM 658 C C . ASP A 1 97 ? -15.818 5.506 13.783 1.00 88.38 97 ASP A C 1
ATOM 660 O O . ASP A 1 97 ? -15.593 6.565 14.367 1.00 88.38 97 ASP A O 1
ATOM 664 N N . GLY A 1 98 ? -15.854 5.441 12.448 1.00 92.75 98 GLY A N 1
ATOM 665 C CA . GLY A 1 98 ? -15.551 6.565 11.559 1.00 92.75 98 GLY A CA 1
ATOM 666 C C . GLY A 1 98 ? -14.562 6.177 10.465 1.00 92.75 98 GLY A C 1
ATOM 667 O O . GLY A 1 98 ? -14.584 5.050 9.975 1.00 92.75 98 GLY A O 1
ATOM 668 N N . TYR A 1 99 ? -13.685 7.100 10.084 1.00 96.31 99 TYR A N 1
ATOM 669 C CA . TYR A 1 99 ? -12.700 6.885 9.024 1.00 96.31 99 TYR A CA 1
ATOM 670 C C . TYR A 1 99 ? -11.279 6.971 9.567 1.00 96.31 99 TYR A C 1
ATOM 672 O O . TYR A 1 99 ? -10.997 7.769 10.458 1.00 96.31 99 TYR A O 1
ATOM 680 N N . LEU A 1 100 ? -10.386 6.176 8.991 1.00 97.94 100 LEU A N 1
ATOM 681 C CA . LEU A 1 100 ? -8.943 6.332 9.134 1.00 97.94 100 LEU A CA 1
ATOM 682 C C . LEU A 1 100 ? -8.369 6.743 7.787 1.00 97.94 100 LEU A C 1
ATOM 684 O O . LEU A 1 100 ? -8.838 6.254 6.762 1.00 97.94 100 LEU A O 1
ATOM 688 N N . ALA A 1 101 ? -7.349 7.592 7.782 1.00 97.81 101 ALA A N 1
ATOM 689 C CA . ALA A 1 101 ? -6.535 7.826 6.597 1.00 97.81 101 ALA A CA 1
ATOM 690 C C . ALA A 1 101 ? -5.127 7.280 6.832 1.00 97.81 101 ALA A C 1
ATOM 692 O O . ALA A 1 101 ? -4.588 7.438 7.927 1.00 97.81 101 ALA A O 1
ATOM 693 N N . PHE A 1 102 ? -4.532 6.674 5.811 1.00 98.75 102 PHE A N 1
ATOM 694 C CA . PHE A 1 102 ? -3.151 6.200 5.792 1.00 98.75 102 PHE A CA 1
ATOM 695 C C . PHE A 1 102 ? -2.384 6.958 4.717 1.00 98.75 102 PHE A C 1
ATOM 697 O O . PHE A 1 102 ? -2.937 7.204 3.649 1.00 98.75 102 PHE A O 1
ATOM 704 N N . GLY A 1 103 ? -1.146 7.342 5.005 1.00 98.38 103 GLY A N 1
ATOM 705 C CA . GLY A 1 103 ? -0.334 8.150 4.102 1.00 98.38 103 GLY A CA 1
ATOM 706 C C . GLY A 1 103 ? 1.126 7.723 4.094 1.00 98.38 103 GLY A C 1
ATOM 707 O O . GLY A 1 103 ? 1.618 7.062 5.017 1.00 98.38 103 GLY A O 1
ATOM 708 N N . THR A 1 104 ? 1.809 8.118 3.028 1.00 98.69 104 THR A N 1
ATOM 709 C CA . THR A 1 104 ? 3.243 7.903 2.817 1.00 98.69 104 THR A CA 1
ATOM 710 C C . THR A 1 104 ? 4.076 8.409 3.997 1.00 98.69 104 THR A C 1
ATOM 712 O O . THR A 1 104 ? 3.683 9.349 4.688 1.00 98.69 104 THR A O 1
ATOM 715 N N . THR A 1 105 ? 5.220 7.762 4.244 1.00 97.75 105 THR A N 1
ATOM 716 C CA . THR A 1 105 ? 6.172 8.093 5.317 1.00 97.75 105 THR A CA 1
ATOM 717 C C . THR A 1 105 ? 6.458 9.597 5.424 1.00 97.75 105 THR A C 1
ATOM 719 O O . THR A 1 105 ? 6.578 10.293 4.416 1.00 97.75 105 THR A O 1
ATOM 722 N N . SER A 1 106 ? 6.610 10.097 6.654 1.00 95.88 106 SER A N 1
ATOM 723 C CA . SER A 1 106 ? 7.087 11.460 6.910 1.00 95.88 106 SER A CA 1
ATOM 724 C C . SER A 1 106 ? 7.961 11.491 8.164 1.00 95.88 106 SER A C 1
ATOM 726 O O . SER A 1 106 ? 7.583 11.013 9.238 1.00 95.88 106 SER A O 1
ATOM 728 N N . GLY A 1 107 ? 9.176 12.026 8.033 1.00 93.06 107 GLY A N 1
ATOM 729 C CA . GLY A 1 107 ? 10.161 12.053 9.115 1.00 93.06 107 GLY A CA 1
ATOM 730 C C . GLY A 1 107 ? 10.578 10.654 9.586 1.00 93.06 107 GLY A C 1
ATOM 731 O O . GLY A 1 107 ? 11.289 9.945 8.880 1.00 93.06 107 GLY A O 1
ATOM 732 N N . LEU A 1 108 ? 10.197 10.294 10.815 1.00 93.94 108 LEU A N 1
ATOM 733 C CA . LEU A 1 108 ? 10.497 8.993 11.437 1.00 93.94 108 LEU A CA 1
ATOM 734 C C . LEU A 1 108 ? 9.279 8.059 11.497 1.00 93.94 108 LEU A C 1
ATOM 736 O O . LEU A 1 108 ? 9.365 7.010 12.128 1.00 93.94 108 LEU A O 1
ATOM 740 N N . ILE A 1 109 ? 8.155 8.464 10.902 1.00 96.56 109 ILE A N 1
ATOM 741 C CA . ILE A 1 109 ? 6.936 7.661 10.839 1.00 96.56 109 ILE A CA 1
ATOM 742 C C . ILE A 1 109 ? 6.980 6.840 9.549 1.00 96.56 109 ILE A C 1
ATOM 744 O O . ILE A 1 109 ? 7.011 7.412 8.457 1.00 96.56 109 ILE A O 1
ATOM 748 N N . GLN A 1 110 ? 6.976 5.516 9.672 1.00 97.31 110 GLN A N 1
ATOM 749 C CA . GLN A 1 110 ? 6.976 4.557 8.573 1.00 97.31 110 GLN A CA 1
ATOM 750 C C . GLN A 1 110 ? 5.709 4.696 7.733 1.00 97.31 110 GLN A C 1
ATOM 752 O O . GLN A 1 110 ? 5.799 4.875 6.523 1.00 97.31 110 GLN A O 1
ATOM 757 N N . VAL A 1 111 ? 4.534 4.651 8.365 1.00 98.62 111 VAL A N 1
ATOM 758 C CA . VAL A 1 111 ? 3.239 4.857 7.707 1.00 98.62 111 VAL A CA 1
ATOM 759 C C . VAL A 1 111 ? 2.406 5.801 8.559 1.00 98.62 111 VAL A C 1
ATOM 761 O O . VAL A 1 111 ? 2.055 5.484 9.696 1.00 98.62 111 VAL A O 1
ATOM 764 N N . GLN A 1 112 ? 2.078 6.967 8.002 1.00 98.50 112 GLN A N 1
ATOM 765 C CA . GLN A 1 112 ? 1.261 7.954 8.699 1.00 98.50 112 GLN A CA 1
ATOM 766 C C . GLN A 1 112 ? -0.179 7.453 8.818 1.00 98.50 112 GLN A C 1
ATOM 768 O O . GLN A 1 112 ? -0.739 6.960 7.840 1.00 98.50 112 GLN A O 1
ATOM 773 N N . ARG A 1 113 ? -0.804 7.638 9.983 1.00 98.31 113 ARG A N 1
ATOM 774 C CA . ARG A 1 113 ? -2.234 7.395 10.201 1.00 98.31 113 ARG A CA 1
ATOM 775 C C . ARG A 1 113 ? -2.921 8.604 10.812 1.00 98.31 113 ARG A C 1
ATOM 777 O O . ARG A 1 113 ? -2.453 9.139 11.812 1.00 98.31 113 ARG A O 1
ATOM 784 N N . LEU A 1 114 ? -4.070 8.976 10.258 1.00 97.81 114 LEU A N 1
ATOM 785 C CA . LEU A 1 114 ? -4.977 9.968 10.826 1.00 97.81 114 LEU A CA 1
ATOM 786 C C . LEU A 1 114 ? -6.301 9.319 11.234 1.00 97.81 114 LEU A C 1
ATOM 788 O O . LEU A 1 114 ? -6.828 8.464 10.520 1.00 97.81 114 LEU A O 1
ATOM 792 N N . ASP A 1 115 ? -6.859 9.768 12.352 1.00 96.44 115 ASP A N 1
ATOM 793 C CA . ASP A 1 115 ? -8.220 9.455 12.786 1.00 96.44 115 ASP A CA 1
ATOM 794 C C . ASP A 1 115 ? -9.175 10.575 12.371 1.00 96.44 115 ASP A C 1
ATOM 796 O O . ASP A 1 115 ? -8.944 11.744 12.696 1.00 96.44 115 ASP A O 1
ATOM 800 N N . ALA A 1 116 ? -10.276 10.231 11.702 1.00 93.44 116 ALA A N 1
ATOM 801 C CA . ALA A 1 116 ? -11.365 11.171 11.498 1.00 93.44 116 ALA A CA 1
ATOM 802 C C . ALA A 1 116 ? -12.132 11.403 12.804 1.00 93.44 116 ALA A C 1
ATOM 804 O O . ALA A 1 116 ? -12.439 10.492 13.572 1.00 93.44 116 ALA A O 1
ATOM 805 N N . THR A 1 117 ? -12.526 12.646 12.995 1.00 86.12 117 THR A N 1
ATOM 806 C CA . THR A 1 117 ? -13.389 13.147 14.054 1.00 86.12 117 THR A CA 1
ATOM 807 C C . THR A 1 117 ? -14.536 13.916 13.401 1.00 86.12 117 THR A C 1
ATOM 809 O O . THR A 1 117 ? -14.481 14.251 12.217 1.00 86.12 117 THR A O 1
ATOM 812 N N . GLY A 1 118 ? -15.583 14.240 14.162 1.00 80.81 118 GLY A N 1
ATOM 813 C CA . GLY A 1 118 ? -16.684 15.068 13.652 1.00 80.81 118 GLY A CA 1
ATOM 814 C C . GLY A 1 118 ? -16.267 16.485 13.222 1.00 80.81 118 GLY A C 1
ATOM 815 O O . GLY A 1 118 ? -17.050 17.163 12.564 1.00 80.81 118 GLY A O 1
ATOM 816 N N . GLU A 1 119 ? -15.057 16.922 13.585 1.00 84.00 119 GLU A N 1
ATOM 817 C CA . GLU A 1 119 ? -14.515 18.264 13.322 1.00 84.00 119 GLU A CA 1
ATOM 818 C C . GLU A 1 119 ? -13.278 18.237 12.407 1.00 84.00 119 GLU A C 1
ATOM 820 O O . GLU A 1 119 ? -12.896 19.261 11.846 1.00 84.00 119 GLU A O 1
ATOM 825 N N . GLY A 1 120 ? -12.667 17.064 12.225 1.00 88.06 120 GLY A N 1
ATOM 826 C CA . GLY A 1 120 ? -11.651 16.812 11.217 1.00 88.06 120 GLY A CA 1
ATOM 827 C C . GLY A 1 120 ? -10.677 15.694 11.516 1.00 88.06 120 GLY A C 1
ATOM 828 O O . GLY A 1 120 ? -11.100 14.680 12.044 1.00 88.06 120 GLY A O 1
ATOM 829 N N . TRP A 1 121 ? -9.405 15.821 11.150 1.00 92.94 121 TRP A N 1
ATOM 830 C CA . TRP A 1 121 ? -8.424 14.739 11.302 1.00 92.94 121 TRP A CA 1
ATOM 831 C C . TRP A 1 121 ? -7.469 15.000 12.470 1.00 92.94 121 TRP A C 1
ATOM 833 O O . TRP A 1 121 ? -7.054 16.138 12.689 1.00 92.94 121 TRP A O 1
ATOM 843 N N . VAL A 1 122 ? -7.099 13.947 13.199 1.00 94.00 122 VAL A N 1
ATOM 844 C CA . VAL A 1 122 ? -6.107 13.980 14.288 1.00 94.00 122 VAL A CA 1
ATOM 845 C C . VAL A 1 122 ? -4.980 12.984 13.987 1.00 94.00 122 VAL A C 1
ATOM 847 O O . VAL A 1 122 ? -5.255 11.884 13.516 1.00 94.00 122 VAL A O 1
ATOM 850 N N . GLY A 1 123 ? -3.725 13.372 14.250 1.00 94.88 123 GLY A N 1
ATOM 851 C CA . GLY A 1 123 ? -2.509 12.567 14.043 1.00 94.88 123 GLY A CA 1
ATOM 852 C C . GLY A 1 123 ? -1.318 13.436 13.585 1.00 94.88 123 GLY A C 1
ATOM 853 O O . GLY A 1 123 ? -1.271 14.604 13.985 1.00 94.88 123 GLY A O 1
ATOM 854 N N . PRO A 1 124 ? -0.367 12.924 12.772 1.00 95.81 124 PRO A N 1
ATOM 855 C CA . PRO A 1 124 ? -0.229 11.536 12.343 1.00 95.81 124 PRO A CA 1
ATOM 856 C C . PRO A 1 124 ? 0.340 10.655 13.458 1.00 95.81 124 PRO A C 1
ATOM 858 O O . PRO A 1 124 ? 1.313 11.018 14.119 1.00 95.81 124 PRO A O 1
ATOM 861 N N . ASP A 1 125 ? -0.251 9.478 13.620 1.00 97.69 125 ASP A N 1
ATOM 862 C CA . ASP A 1 125 ? 0.302 8.385 14.416 1.00 97.69 125 ASP A CA 1
ATOM 863 C C . ASP A 1 125 ? 1.030 7.380 13.509 1.00 97.69 125 ASP A C 1
ATOM 865 O O . ASP A 1 125 ? 0.801 7.338 12.299 1.00 97.69 125 ASP A O 1
ATOM 869 N N . GLU A 1 126 ? 1.881 6.538 14.098 1.00 97.94 126 GLU A N 1
ATOM 870 C CA . GLU A 1 126 ? 2.502 5.406 13.402 1.00 97.94 126 GLU A CA 1
ATOM 871 C C . GLU A 1 126 ? 1.509 4.248 13.241 1.00 97.94 126 GLU A C 1
ATOM 873 O O . GLU A 1 126 ? 0.972 3.743 14.233 1.00 97.94 126 GLU A O 1
ATOM 878 N N . ALA A 1 127 ? 1.293 3.797 12.003 1.00 98.44 127 ALA A N 1
ATOM 879 C CA . ALA A 1 127 ? 0.544 2.574 11.727 1.00 98.44 127 ALA A CA 1
ATOM 880 C C . ALA A 1 127 ? 1.445 1.335 11.676 1.00 98.44 127 ALA A C 1
ATOM 882 O O . ALA A 1 127 ? 1.053 0.283 12.184 1.00 98.44 127 ALA A O 1
ATOM 883 N N . LEU A 1 128 ? 2.622 1.427 11.053 1.00 98.62 128 LEU A N 1
ATOM 884 C CA . LEU A 1 128 ? 3.507 0.292 10.794 1.00 98.62 128 LEU A CA 1
ATOM 885 C C . LEU A 1 128 ? 4.614 0.254 11.849 1.00 98.62 128 LEU A C 1
ATOM 887 O O . LEU A 1 128 ? 5.495 1.105 11.863 1.00 98.62 128 LEU A O 1
ATOM 891 N N . ALA A 1 129 ? 4.590 -0.756 12.722 1.00 97.00 129 ALA A N 1
ATOM 892 C CA . ALA A 1 129 ? 5.516 -0.834 13.855 1.00 97.00 129 ALA A CA 1
ATOM 893 C C . ALA A 1 129 ? 6.988 -0.794 13.425 1.00 97.00 129 ALA A C 1
ATOM 895 O O . ALA A 1 129 ? 7.799 -0.079 14.011 1.00 97.00 129 ALA A O 1
ATOM 896 N N . GLU A 1 130 ? 7.321 -1.585 12.409 1.00 95.94 130 GLU A N 1
ATOM 897 C CA . GLU A 1 130 ? 8.640 -1.649 11.799 1.00 95.94 130 GLU A CA 1
ATOM 898 C C . GLU A 1 130 ? 8.533 -2.237 10.391 1.00 95.94 130 GLU A C 1
ATOM 900 O O . GLU A 1 130 ? 7.610 -2.995 10.083 1.00 95.94 130 GLU A O 1
ATOM 905 N N . VAL A 1 131 ? 9.496 -1.892 9.538 1.00 98.00 131 VAL A N 1
ATOM 906 C CA . VAL A 1 131 ? 9.690 -2.564 8.250 1.00 98.00 131 VAL A CA 1
ATOM 907 C C . VAL A 1 131 ? 10.562 -3.812 8.446 1.00 98.00 131 VAL A C 1
ATOM 909 O O . VAL A 1 131 ? 11.417 -3.828 9.335 1.00 98.00 131 VAL A O 1
ATOM 912 N N . PRO A 1 132 ? 10.401 -4.859 7.621 1.00 97.69 132 PRO A N 1
ATOM 913 C CA . PRO A 1 132 ? 11.233 -6.055 7.703 1.00 97.69 132 PRO A CA 1
ATOM 914 C C . PRO A 1 132 ? 12.697 -5.753 7.341 1.00 97.69 132 PRO A C 1
ATOM 916 O O . PRO A 1 132 ? 12.993 -4.816 6.608 1.00 97.69 132 PRO A O 1
ATOM 919 N N . ASN A 1 133 ? 13.629 -6.605 7.785 1.00 97.81 133 ASN A N 1
ATOM 920 C CA . ASN A 1 133 ? 15.084 -6.392 7.642 1.00 97.81 133 ASN A CA 1
ATOM 921 C C . ASN A 1 133 ? 15.595 -6.192 6.202 1.00 97.81 133 ASN A C 1
ATOM 923 O O . ASN A 1 133 ? 16.715 -5.722 6.010 1.00 97.81 133 ASN A O 1
ATOM 927 N N . TRP A 1 134 ? 14.830 -6.608 5.190 1.00 98.25 134 TRP A N 1
ATOM 928 C CA . TRP A 1 134 ? 15.197 -6.410 3.787 1.00 98.25 134 TRP A CA 1
ATOM 929 C C . TRP A 1 134 ? 14.851 -5.005 3.273 1.00 98.25 134 TRP A C 1
ATOM 931 O O . TRP A 1 134 ? 15.311 -4.641 2.191 1.00 98.25 134 TRP A O 1
ATOM 941 N N . ALA A 1 135 ? 14.054 -4.232 4.013 1.00 98.38 135 ALA A N 1
ATOM 942 C CA . ALA A 1 135 ? 13.559 -2.918 3.630 1.00 98.38 135 ALA A CA 1
ATOM 943 C C . ALA A 1 135 ? 14.315 -1.782 4.338 1.00 98.38 135 ALA A C 1
ATOM 945 O O . ALA A 1 135 ? 14.781 -1.920 5.470 1.00 98.38 135 ALA A O 1
ATOM 946 N N . THR A 1 136 ? 14.428 -0.639 3.664 1.00 98.12 136 THR A N 1
ATOM 947 C CA . THR A 1 136 ? 14.980 0.594 4.237 1.00 98.12 136 THR A CA 1
ATOM 948 C C . THR A 1 136 ? 13.942 1.250 5.159 1.00 98.12 136 THR A C 1
ATOM 950 O O . THR A 1 136 ? 12.837 1.540 4.700 1.00 98.12 136 THR A O 1
ATOM 953 N N . PRO A 1 137 ? 14.267 1.536 6.435 1.00 97.38 137 PRO A N 1
ATOM 954 C CA . PRO A 1 137 ? 13.376 2.281 7.323 1.00 97.38 137 PRO A CA 1
ATOM 955 C C . PRO A 1 137 ? 13.057 3.689 6.805 1.00 97.38 137 PRO A C 1
ATOM 957 O O . PRO A 1 137 ? 13.923 4.353 6.239 1.00 97.38 137 PRO A O 1
ATOM 960 N N . ASN A 1 138 ? 11.841 4.159 7.080 1.00 95.81 138 ASN A N 1
ATOM 961 C CA . ASN A 1 138 ? 11.306 5.479 6.732 1.00 95.81 138 ASN A CA 1
ATOM 962 C C . ASN A 1 138 ? 11.337 5.756 5.218 1.00 95.81 138 ASN A C 1
ATOM 964 O O . ASN A 1 138 ? 11.613 6.870 4.779 1.00 95.81 138 ASN A O 1
ATOM 968 N N . SER A 1 139 ? 11.102 4.709 4.423 1.00 97.19 139 SER A N 1
ATOM 969 C CA . SER A 1 139 ? 11.072 4.744 2.955 1.00 97.19 139 SER A CA 1
ATOM 970 C C . SER A 1 139 ? 9.874 3.940 2.430 1.00 97.19 139 SER A C 1
ATOM 972 O O . SER A 1 139 ? 9.997 3.093 1.540 1.00 97.19 139 SER A O 1
ATOM 974 N N . SER A 1 140 ? 8.720 4.157 3.070 1.00 98.12 140 SER A N 1
ATOM 975 C CA . SER A 1 140 ? 7.463 3.464 2.780 1.00 98.12 140 SER A CA 1
ATOM 976 C C . SER A 1 140 ? 6.460 4.398 2.108 1.00 98.12 140 SER A C 1
ATOM 978 O O . SER A 1 140 ? 6.242 5.507 2.602 1.00 98.12 140 SER A O 1
ATOM 980 N N . TRP A 1 141 ? 5.837 3.963 1.010 1.00 98.69 141 TRP A N 1
ATOM 981 C CA . TRP A 1 141 ? 4.939 4.797 0.192 1.00 98.69 141 TRP A CA 1
ATOM 982 C C . TRP A 1 141 ? 3.574 4.154 -0.054 1.00 98.69 141 TRP A C 1
ATOM 984 O O . TRP A 1 141 ? 3.452 2.923 -0.027 1.00 98.69 141 TRP A O 1
ATOM 994 N N . ALA A 1 142 ? 2.588 5.006 -0.353 1.00 98.75 142 ALA A N 1
ATOM 995 C CA . ALA A 1 142 ? 1.249 4.665 -0.836 1.00 98.75 142 ALA A CA 1
ATOM 996 C C . ALA A 1 142 ? 0.618 3.472 -0.091 1.00 98.75 142 ALA A C 1
ATOM 998 O O . ALA A 1 142 ? 0.369 2.421 -0.687 1.00 98.75 142 ALA A O 1
ATOM 999 N N . PRO A 1 143 ? 0.443 3.578 1.239 1.00 98.88 143 PRO A N 1
ATOM 1000 C CA . PRO A 1 143 ? -0.160 2.517 2.030 1.00 98.88 143 PRO A CA 1
ATOM 1001 C C . PRO A 1 143 ? -1.644 2.347 1.693 1.00 98.88 143 PRO A C 1
ATOM 1003 O O . PRO A 1 143 ? -2.362 3.328 1.525 1.00 98.88 143 PRO A O 1
ATOM 1006 N N . ALA A 1 144 ? -2.139 1.112 1.718 1.00 98.88 144 ALA A N 1
ATOM 1007 C CA . ALA A 1 144 ? -3.565 0.826 1.600 1.00 98.88 144 ALA A CA 1
ATOM 1008 C C . ALA A 1 144 ? -3.977 -0.355 2.482 1.00 98.88 144 ALA A C 1
ATOM 1010 O O . ALA A 1 144 ? -3.208 -1.295 2.687 1.00 98.88 144 ALA A O 1
ATOM 1011 N N . VAL A 1 145 ? -5.199 -0.315 3.020 1.00 98.81 145 VAL A N 1
ATOM 1012 C CA . VAL A 1 145 ? -5.669 -1.273 4.033 1.00 98.81 145 VAL A CA 1
ATOM 1013 C C . VAL A 1 145 ? -6.968 -1.948 3.617 1.00 98.81 145 VAL A C 1
ATOM 1015 O O . VAL A 1 145 ? -7.924 -1.284 3.224 1.00 98.81 145 VAL A O 1
ATOM 1018 N N . VAL A 1 146 ? -7.050 -3.263 3.807 1.00 98.31 146 VAL A N 1
ATOM 1019 C CA . VAL A 1 146 ? -8.295 -4.029 3.665 1.00 98.31 146 VAL A CA 1
ATOM 1020 C C . VAL A 1 146 ? -8.644 -4.746 4.967 1.00 98.31 146 VAL A C 1
ATOM 1022 O O . VAL A 1 146 ? -7.766 -5.252 5.670 1.00 98.31 146 VAL A O 1
ATOM 1025 N N . ALA A 1 147 ? -9.935 -4.781 5.294 1.00 97.81 147 ALA A N 1
ATOM 1026 C CA . ALA A 1 147 ? -10.452 -5.622 6.365 1.00 97.81 147 ALA A CA 1
ATOM 1027 C C . ALA A 1 147 ? -10.573 -7.073 5.876 1.00 97.81 147 ALA A C 1
ATOM 1029 O O . ALA A 1 147 ? -11.048 -7.328 4.770 1.00 97.81 147 ALA A O 1
ATOM 1030 N N . VAL A 1 148 ? -10.165 -8.015 6.718 1.00 97.00 148 VAL A N 1
ATOM 1031 C CA . VAL A 1 148 ? -10.279 -9.464 6.507 1.00 97.00 148 VAL A CA 1
ATOM 1032 C C . VAL A 1 148 ? -10.918 -10.102 7.742 1.00 97.00 148 VAL A C 1
ATOM 1034 O O . VAL A 1 148 ? -11.022 -9.455 8.785 1.00 97.00 148 VAL A O 1
ATOM 1037 N N . ASP A 1 149 ? -11.319 -11.372 7.656 1.00 94.56 149 ASP A N 1
ATOM 1038 C CA . ASP A 1 149 ? -12.036 -12.070 8.741 1.00 94.56 149 ASP A CA 1
ATOM 1039 C C . ASP A 1 149 ? -11.355 -11.931 10.117 1.00 94.56 149 ASP A C 1
ATOM 1041 O O . ASP A 1 149 ? -12.023 -11.708 11.127 1.00 94.56 149 ASP A O 1
ATOM 1045 N N . ASP A 1 150 ? -10.020 -12.000 10.149 1.00 93.06 150 ASP A N 1
ATOM 1046 C CA . ASP A 1 150 ? -9.218 -11.958 11.376 1.00 93.06 150 ASP A CA 1
ATOM 1047 C C . ASP A 1 150 ? -8.458 -10.626 11.581 1.00 93.06 150 ASP A C 1
ATOM 1049 O O . ASP A 1 150 ? -7.374 -10.611 12.185 1.00 93.06 150 ASP A O 1
ATOM 1053 N N . GLY A 1 151 ? -8.981 -9.506 11.070 1.00 97.50 151 GLY A N 1
ATOM 1054 C CA . GLY A 1 151 ? -8.451 -8.163 11.335 1.00 97.50 151 GLY A CA 1
ATOM 1055 C C . GLY A 1 151 ? -8.213 -7.340 10.074 1.00 97.50 151 GLY A C 1
ATOM 1056 O O . GLY A 1 151 ? -9.099 -7.194 9.238 1.00 97.50 151 GLY A O 1
ATOM 1057 N N . TYR A 1 152 ? -7.019 -6.764 9.956 1.00 98.69 152 TYR A N 1
ATOM 1058 C CA . TYR A 1 152 ? -6.681 -5.808 8.908 1.00 98.69 152 TYR A CA 1
ATOM 1059 C C . TYR A 1 152 ? -5.329 -6.129 8.295 1.00 98.69 152 TYR A C 1
ATOM 1061 O O . TYR A 1 152 ? -4.387 -6.536 8.985 1.00 98.69 152 TYR A O 1
ATOM 1069 N N . VAL A 1 153 ? -5.245 -5.910 6.990 1.00 98.81 153 VAL A N 1
ATOM 1070 C CA . VAL A 1 153 ? -4.046 -6.122 6.193 1.00 98.81 153 VAL A CA 1
ATOM 1071 C C . VAL A 1 153 ? -3.661 -4.798 5.548 1.00 98.81 153 VAL A C 1
ATOM 1073 O O . VAL A 1 153 ? -4.441 -4.239 4.780 1.00 98.81 153 VAL A O 1
ATOM 1076 N N . LEU A 1 154 ? -2.471 -4.307 5.887 1.00 98.94 154 LEU A N 1
ATOM 1077 C CA . LEU A 1 154 ? -1.847 -3.115 5.324 1.00 98.94 154 LEU A CA 1
ATOM 1078 C C . LEU A 1 154 ? -0.861 -3.549 4.245 1.00 98.94 154 LEU A C 1
ATOM 1080 O O . LEU A 1 154 ? 0.091 -4.268 4.536 1.00 98.94 154 LEU A O 1
ATOM 1084 N N . TYR A 1 155 ? -1.054 -3.071 3.027 1.00 98.94 155 TYR A N 1
ATOM 1085 C CA . TYR A 1 155 ? -0.070 -3.159 1.958 1.00 98.94 155 TYR A CA 1
ATOM 1086 C C . TYR A 1 155 ? 0.634 -1.824 1.841 1.00 98.94 155 TYR A C 1
ATOM 1088 O O . TYR A 1 155 ? 0.023 -0.775 2.035 1.00 98.94 155 TYR A O 1
ATOM 1096 N N . TYR A 1 156 ? 1.916 -1.863 1.521 1.00 98.94 156 TYR A N 1
ATOM 1097 C CA . TYR A 1 156 ? 2.705 -0.658 1.344 1.00 98.94 156 TYR A CA 1
ATOM 1098 C C . TYR A 1 156 ? 3.864 -0.929 0.396 1.00 98.94 156 TYR A C 1
ATOM 1100 O O . TYR A 1 156 ? 4.340 -2.061 0.252 1.00 98.94 156 TYR A O 1
ATOM 1108 N N . THR A 1 157 ? 4.316 0.129 -0.256 1.00 98.81 157 THR A N 1
ATOM 1109 C CA . THR A 1 157 ? 5.557 0.116 -1.021 1.00 98.81 157 THR A CA 1
ATOM 1110 C C . THR A 1 157 ? 6.726 0.262 -0.062 1.00 98.81 157 THR A C 1
ATOM 1112 O O . THR A 1 157 ? 6.686 1.142 0.789 1.00 98.81 157 THR A O 1
ATOM 1115 N N . ALA A 1 158 ? 7.773 -0.544 -0.211 1.00 98.44 158 ALA A N 1
ATOM 1116 C CA . ALA A 1 158 ? 8.997 -0.453 0.576 1.00 98.44 158 ALA A CA 1
ATOM 1117 C C . ALA A 1 158 ? 10.231 -0.432 -0.331 1.00 98.44 158 ALA A C 1
ATOM 1119 O O . ALA A 1 158 ? 10.355 -1.236 -1.263 1.00 98.44 158 ALA A O 1
ATOM 1120 N N . GLN A 1 159 ? 11.184 0.448 -0.032 1.00 97.75 159 GLN A N 1
ATOM 1121 C CA . GLN A 1 159 ? 12.489 0.423 -0.686 1.00 97.75 159 GLN A CA 1
ATOM 1122 C C . GLN A 1 159 ? 13.314 -0.777 -0.205 1.00 97.75 159 GLN A C 1
ATOM 1124 O O . GLN A 1 159 ? 13.497 -0.979 0.995 1.00 97.75 159 GLN A O 1
ATOM 1129 N N . VAL A 1 160 ? 13.873 -1.551 -1.134 1.00 97.38 160 VAL A N 1
ATOM 1130 C CA . VAL A 1 160 ? 14.789 -2.655 -0.821 1.00 97.38 160 VAL A CA 1
ATOM 1131 C C . VAL A 1 160 ? 16.138 -2.095 -0.358 1.00 97.38 160 VAL A C 1
ATOM 1133 O O . VAL A 1 160 ? 16.786 -1.336 -1.086 1.00 97.38 160 VAL A O 1
ATOM 1136 N N . ALA A 1 161 ? 16.589 -2.513 0.826 1.00 97.62 161 ALA A N 1
ATOM 1137 C CA . ALA A 1 161 ? 17.798 -2.020 1.474 1.00 97.62 161 ALA A CA 1
ATOM 1138 C C . ALA A 1 161 ? 19.041 -2.137 0.577 1.00 97.62 161 ALA A C 1
ATOM 1140 O O . ALA A 1 161 ? 19.317 -3.178 -0.024 1.00 97.62 161 ALA A O 1
ATOM 1141 N N . GLY A 1 162 ? 19.813 -1.049 0.502 1.00 96.00 162 GLY A N 1
ATOM 1142 C CA . GLY A 1 162 ? 21.018 -0.968 -0.328 1.00 96.00 162 GLY A CA 1
ATOM 1143 C C . GLY A 1 162 ? 20.754 -0.829 -1.832 1.00 96.00 162 GLY A C 1
ATOM 1144 O O . GLY A 1 162 ? 21.693 -0.961 -2.618 1.00 96.00 162 GLY A O 1
ATOM 1145 N N . THR A 1 163 ? 19.509 -0.571 -2.246 1.00 93.44 163 THR A N 1
ATOM 1146 C CA . THR A 1 163 ? 19.126 -0.365 -3.650 1.00 93.44 163 THR A CA 1
ATOM 1147 C C . THR A 1 163 ? 18.103 0.766 -3.790 1.00 93.44 163 THR A C 1
ATOM 1149 O O . THR A 1 163 ? 17.471 1.153 -2.813 1.00 93.44 163 THR A O 1
ATOM 1152 N N . ASP A 1 164 ? 17.871 1.237 -5.015 1.00 91.62 164 ASP A N 1
ATOM 1153 C CA . ASP A 1 164 ? 16.802 2.203 -5.332 1.00 91.62 164 ASP A CA 1
ATOM 1154 C C . ASP A 1 164 ? 15.492 1.527 -5.775 1.00 91.62 164 ASP A C 1
ATOM 1156 O O . ASP A 1 164 ? 14.596 2.181 -6.304 1.00 91.62 164 ASP A O 1
ATOM 1160 N N . ARG A 1 165 ? 15.382 0.200 -5.629 1.00 94.94 165 ARG A N 1
ATOM 1161 C CA . ARG A 1 165 ? 14.207 -0.552 -6.080 1.00 94.94 165 ARG A CA 1
ATOM 1162 C C . ARG A 1 165 ? 13.126 -0.562 -5.008 1.00 94.94 165 ARG A C 1
ATOM 1164 O O . ARG A 1 165 ? 13.399 -0.937 -3.869 1.00 94.94 165 ARG A O 1
ATOM 1171 N N . HIS A 1 166 ? 11.896 -0.284 -5.422 1.00 97.56 166 HIS A N 1
ATOM 1172 C CA . HIS A 1 166 ? 10.710 -0.372 -4.579 1.00 97.56 166 HIS A CA 1
ATOM 1173 C C . HIS A 1 166 ? 9.916 -1.639 -4.878 1.00 97.56 166 HIS A C 1
ATOM 1175 O O . HIS A 1 166 ? 9.750 -2.030 -6.037 1.00 97.56 166 HIS A O 1
ATOM 1181 N N . CYS A 1 167 ? 9.468 -2.307 -3.821 1.00 98.38 167 CYS A N 1
ATOM 1182 C CA . CYS A 1 167 ? 8.693 -3.537 -3.895 1.00 98.38 167 CYS A CA 1
ATOM 1183 C C . CYS A 1 167 ? 7.572 -3.506 -2.852 1.00 98.38 167 CYS A C 1
ATOM 1185 O O . CYS A 1 167 ? 7.693 -2.844 -1.824 1.00 98.38 167 CYS A O 1
ATOM 1187 N N . ILE A 1 168 ? 6.471 -4.207 -3.114 1.00 98.88 168 ILE A N 1
ATOM 1188 C CA . ILE A 1 168 ? 5.307 -4.192 -2.220 1.00 98.88 168 ILE A CA 1
ATOM 1189 C C . ILE A 1 168 ? 5.507 -5.230 -1.123 1.00 98.88 168 ILE A C 1
ATOM 1191 O O . ILE A 1 168 ? 5.914 -6.360 -1.405 1.00 98.88 168 ILE A O 1
ATOM 1195 N N . SER A 1 169 ? 5.172 -4.864 0.110 1.00 98.81 169 SER A N 1
ATOM 1196 C CA . SER A 1 169 ? 5.040 -5.792 1.231 1.00 98.81 169 SER A CA 1
ATOM 1197 C C . SER A 1 169 ? 3.669 -5.693 1.890 1.00 98.81 169 SER A C 1
ATOM 1199 O O . SER A 1 169 ? 2.810 -4.917 1.464 1.00 98.81 169 SER A O 1
ATOM 1201 N N . VAL A 1 170 ? 3.458 -6.528 2.906 1.00 98.69 170 VAL A N 1
ATOM 1202 C CA . VAL A 1 170 ? 2.191 -6.652 3.614 1.00 98.69 170 VAL A CA 1
ATOM 1203 C C . VAL A 1 170 ? 2.401 -6.884 5.111 1.00 98.69 170 VAL A C 1
ATOM 1205 O O . VAL A 1 170 ? 3.184 -7.736 5.525 1.00 98.69 170 VAL A O 1
ATOM 1208 N N . ALA A 1 171 ? 1.651 -6.144 5.921 1.00 98.81 171 ALA A N 1
ATOM 1209 C CA . ALA A 1 171 ? 1.654 -6.185 7.375 1.00 98.81 171 ALA A CA 1
ATOM 1210 C C . ALA A 1 171 ? 0.238 -6.447 7.911 1.00 98.81 171 ALA A C 1
ATOM 1212 O O . ALA A 1 171 ? -0.757 -6.147 7.248 1.00 98.81 171 ALA A O 1
ATOM 1213 N N . ARG A 1 172 ? 0.122 -6.993 9.127 1.00 98.44 172 ARG A N 1
ATOM 1214 C CA . ARG A 1 172 ? -1.176 -7.326 9.743 1.00 98.44 172 ARG A CA 1
ATOM 1215 C C . ARG A 1 172 ? -1.371 -6.641 11.090 1.00 98.44 172 ARG A C 1
ATOM 1217 O O . ARG A 1 172 ? -0.437 -6.580 11.885 1.00 98.44 172 ARG A O 1
ATOM 1224 N N . ALA A 1 173 ? -2.612 -6.250 11.371 1.00 98.62 173 ALA A N 1
ATOM 1225 C CA . ALA A 1 173 ? -3.084 -5.851 12.694 1.00 98.62 173 ALA A CA 1
ATOM 1226 C C . ALA A 1 173 ? -4.440 -6.499 13.026 1.00 98.62 173 ALA A C 1
ATOM 1228 O O . ALA A 1 173 ? -5.183 -6.917 12.139 1.00 98.62 173 ALA A O 1
ATOM 1229 N N . THR A 1 174 ? -4.779 -6.583 14.314 1.00 98.12 174 THR A N 1
ATOM 1230 C CA . THR A 1 174 ? -6.135 -6.950 14.772 1.00 98.12 174 THR A CA 1
ATOM 1231 C C . THR A 1 174 ? -7.038 -5.731 14.971 1.00 98.12 174 THR A C 1
ATOM 1233 O O . THR A 1 174 ? -8.256 -5.867 14.952 1.00 98.12 174 THR A O 1
ATOM 1236 N N . ASP A 1 175 ? -6.444 -4.553 15.166 1.00 97.88 175 ASP A N 1
ATOM 1237 C CA . ASP A 1 175 ? -7.119 -3.258 15.276 1.00 97.88 175 ASP A CA 1
ATOM 1238 C C . ASP A 1 175 ? -6.837 -2.449 13.998 1.00 97.88 175 ASP A C 1
ATOM 1240 O O . ASP A 1 175 ? -5.691 -2.463 13.533 1.00 97.88 175 ASP A O 1
ATOM 1244 N N . PRO A 1 176 ? -7.825 -1.744 13.412 1.00 97.94 176 PRO A N 1
ATOM 1245 C CA . PRO A 1 176 ? -7.597 -0.969 12.192 1.00 97.94 176 PRO A CA 1
ATOM 1246 C C . PRO A 1 176 ? -6.547 0.136 12.369 1.00 97.94 176 PRO A C 1
ATOM 1248 O O . PRO A 1 176 ? -5.932 0.555 11.389 1.00 97.94 176 PRO A O 1
ATOM 1251 N N . ARG A 1 177 ? -6.308 0.601 13.601 1.00 98.12 177 ARG A N 1
ATOM 1252 C CA . ARG A 1 177 ? -5.303 1.619 13.936 1.00 98.12 177 ARG A CA 1
ATOM 1253 C C . ARG A 1 177 ? -3.886 1.065 14.057 1.00 98.12 177 ARG A C 1
ATOM 1255 O O . ARG A 1 177 ? -2.950 1.850 14.188 1.00 98.12 177 ARG A O 1
ATOM 1262 N N . GLY A 1 178 ? -3.721 -0.254 13.986 1.00 97.50 178 GLY A N 1
ATOM 1263 C CA . GLY A 1 178 ? -2.444 -0.923 14.193 1.00 97.50 178 GLY A CA 1
ATOM 1264 C C . GLY A 1 178 ? -2.175 -1.273 15.667 1.00 97.50 178 GLY A C 1
ATOM 1265 O O . GLY A 1 178 ? -3.101 -1.334 16.477 1.00 97.50 178 GLY A O 1
ATOM 1266 N N . PRO A 1 179 ? -0.910 -1.536 16.036 1.00 98.06 179 PRO A N 1
ATOM 1267 C CA . PRO A 1 179 ? 0.248 -1.555 15.147 1.00 98.06 179 PRO A CA 1
ATOM 1268 C C . PRO A 1 179 ? 0.150 -2.685 14.115 1.00 98.06 179 PRO A C 1
ATOM 1270 O O . PRO A 1 179 ? -0.142 -3.832 14.458 1.00 98.06 179 PRO A O 1
ATOM 1273 N N . TYR A 1 180 ? 0.411 -2.358 12.854 1.00 98.81 180 TYR A N 1
ATOM 1274 C CA . TYR A 1 180 ? 0.617 -3.339 11.799 1.00 98.81 180 TYR A CA 1
ATOM 1275 C C . TYR A 1 180 ? 2.034 -3.891 11.907 1.00 98.81 180 TYR A C 1
ATOM 1277 O O . TYR A 1 180 ? 2.987 -3.136 12.105 1.00 98.81 180 TYR A O 1
ATOM 1285 N N . VAL A 1 181 ? 2.170 -5.209 11.780 1.00 98.62 181 VAL A N 1
ATOM 1286 C CA . VAL A 1 181 ? 3.464 -5.896 11.854 1.00 98.62 181 VAL A CA 1
ATOM 1287 C C . VAL A 1 181 ? 3.687 -6.705 10.583 1.00 98.62 181 VAL A C 1
ATOM 1289 O O . VAL A 1 181 ? 2.840 -7.520 10.203 1.00 98.62 181 VAL A O 1
ATOM 1292 N N . ASP A 1 182 ? 4.823 -6.467 9.931 1.00 98.56 182 ASP A N 1
ATOM 1293 C CA . ASP A 1 182 ? 5.287 -7.233 8.777 1.00 98.56 182 ASP A CA 1
ATOM 1294 C C . ASP A 1 182 ? 6.252 -8.339 9.236 1.00 98.56 182 ASP A C 1
ATOM 1296 O O . ASP A 1 182 ? 7.273 -8.085 9.875 1.00 98.56 182 ASP A O 1
ATOM 1300 N N . HIS A 1 183 ? 5.923 -9.591 8.916 1.00 96.69 183 HIS A N 1
ATOM 1301 C CA . HIS A 1 183 ? 6.735 -10.767 9.246 1.00 96.69 183 HIS A CA 1
ATOM 1302 C C . HIS A 1 183 ? 7.447 -11.377 8.032 1.00 96.69 183 HIS A C 1
ATOM 1304 O O . HIS A 1 183 ? 8.021 -12.466 8.133 1.00 96.69 183 HIS A O 1
ATOM 1310 N N . ARG A 1 184 ? 7.393 -10.726 6.870 1.00 97.94 184 ARG A N 1
ATOM 1311 C CA . ARG A 1 184 ? 7.946 -11.264 5.634 1.00 97.94 184 ARG A CA 1
ATOM 1312 C C . ARG A 1 184 ? 9.466 -11.169 5.609 1.00 97.94 184 ARG A C 1
ATOM 1314 O O . ARG A 1 184 ? 10.063 -10.129 5.872 1.00 97.94 184 ARG A O 1
ATOM 1321 N N . SER A 1 185 ? 10.105 -12.255 5.185 1.00 98.06 185 SER A N 1
ATOM 1322 C CA . SER A 1 185 ? 11.546 -12.282 4.908 1.00 98.06 185 SER A CA 1
ATOM 1323 C C . SER A 1 185 ? 11.917 -11.723 3.530 1.00 98.06 185 SER A C 1
ATOM 1325 O O . SER A 1 185 ? 13.095 -11.497 3.273 1.00 98.06 185 SER A O 1
ATOM 1327 N N . GLU A 1 186 ? 10.935 -11.516 2.652 1.00 98.00 186 GLU A N 1
ATOM 1328 C CA . GLU A 1 186 ? 11.097 -11.000 1.288 1.00 98.00 186 GLU A CA 1
ATOM 1329 C C . GLU A 1 186 ? 9.834 -10.242 0.837 1.00 98.00 186 GLU A C 1
ATOM 1331 O O . GLU A 1 186 ? 8.767 -10.492 1.400 1.00 98.00 186 GLU A O 1
ATOM 1336 N N . PRO A 1 187 ? 9.891 -9.356 -0.173 1.00 98.56 187 PRO A N 1
ATOM 1337 C CA . PRO A 1 187 ? 8.712 -8.615 -0.638 1.00 98.56 187 PRO A CA 1
ATOM 1338 C C . PRO A 1 187 ? 7.580 -9.525 -1.138 1.00 98.56 187 PRO A C 1
ATOM 1340 O O . PRO A 1 187 ? 7.849 -10.614 -1.646 1.00 98.56 187 PRO A O 1
ATOM 1343 N N . LEU A 1 188 ? 6.324 -9.074 -1.039 1.00 98.69 188 LEU A N 1
ATOM 1344 C CA . LEU A 1 188 ? 5.146 -9.744 -1.617 1.00 98.69 188 LEU A CA 1
ATOM 1345 C C . LEU A 1 188 ? 5.179 -9.706 -3.145 1.00 98.69 188 LEU A C 1
ATOM 1347 O O . LEU A 1 188 ? 4.997 -10.739 -3.783 1.00 98.69 188 LEU A O 1
ATOM 1351 N N . ILE A 1 189 ? 5.446 -8.535 -3.728 1.00 98.50 189 ILE A N 1
ATOM 1352 C CA . ILE A 1 189 ? 5.557 -8.336 -5.180 1.00 98.50 189 ILE A CA 1
ATOM 1353 C C . ILE A 1 189 ? 6.854 -7.577 -5.452 1.00 98.50 189 ILE A C 1
ATOM 1355 O O . ILE A 1 189 ? 7.139 -6.586 -4.785 1.00 98.50 189 ILE A O 1
ATOM 1359 N N . CYS A 1 190 ? 7.682 -8.072 -6.381 1.00 97.06 190 CYS A N 1
ATOM 1360 C CA . CYS A 1 190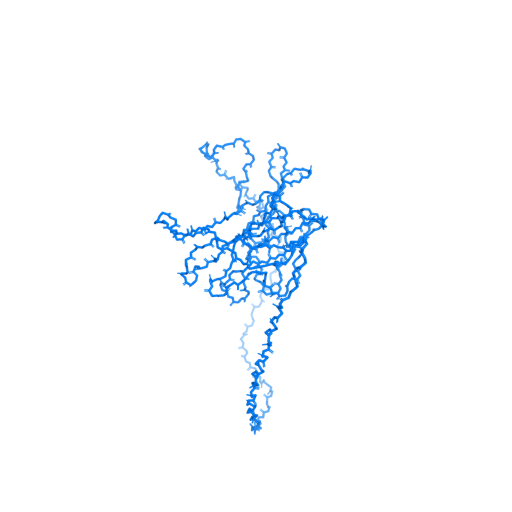 ? 8.972 -7.452 -6.714 1.00 97.06 190 CYS A CA 1
ATOM 1361 C C . CYS A 1 190 ? 9.491 -7.877 -8.106 1.00 97.06 190 CYS A C 1
ATOM 1363 O O . CYS A 1 190 ? 10.517 -8.562 -8.204 1.00 97.06 190 CYS A O 1
ATOM 1365 N N . PRO A 1 191 ? 8.799 -7.532 -9.210 1.00 93.25 191 PRO A N 1
ATOM 1366 C CA . PRO A 1 191 ? 9.217 -7.903 -10.560 1.00 93.25 191 PRO A CA 1
ATOM 1367 C C . PRO A 1 191 ? 10.474 -7.124 -10.966 1.00 93.25 191 PRO A C 1
ATOM 1369 O O . PRO A 1 191 ? 10.423 -5.989 -11.442 1.00 93.25 191 PRO A O 1
ATOM 1372 N N . SER A 1 192 ? 11.638 -7.73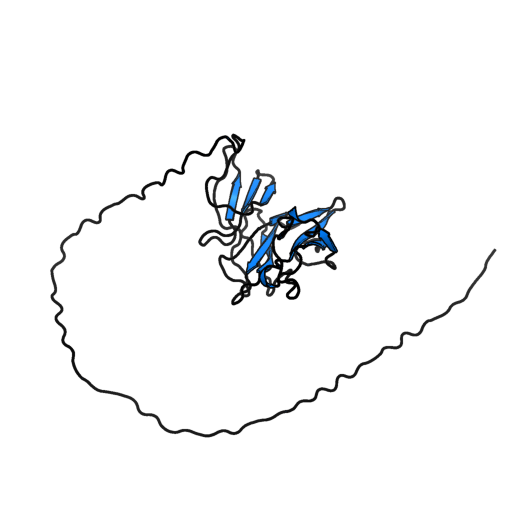5 -10.746 1.00 87.44 192 SER A N 1
ATOM 1373 C CA . SER A 1 192 ? 12.940 -7.107 -11.003 1.00 87.44 192 SER A CA 1
ATOM 1374 C C . SER A 1 192 ? 13.170 -6.714 -12.468 1.00 87.44 192 SER A C 1
ATOM 1376 O O . SER A 1 192 ? 13.912 -5.773 -12.729 1.00 87.44 192 SER A O 1
ATOM 1378 N N . ASP A 1 193 ? 12.522 -7.403 -13.406 1.00 87.44 193 ASP A N 1
ATOM 1379 C CA . ASP A 1 193 ? 12.551 -7.156 -14.851 1.00 87.44 193 ASP A CA 1
ATOM 1380 C C . ASP A 1 193 ? 11.606 -6.026 -15.296 1.00 87.44 193 ASP A C 1
ATOM 1382 O O . ASP A 1 193 ? 11.778 -5.487 -16.388 1.00 87.44 193 ASP A O 1
ATOM 1386 N N . ALA A 1 194 ? 10.668 -5.621 -14.434 1.00 86.25 194 ALA A N 1
ATOM 1387 C CA . ALA A 1 194 ? 9.768 -4.480 -14.629 1.00 86.25 194 ALA A CA 1
ATOM 1388 C C . ALA A 1 194 ? 10.096 -3.284 -13.707 1.00 86.25 194 ALA A C 1
ATOM 1390 O O . ALA A 1 194 ? 9.326 -2.330 -13.614 1.00 86.25 194 ALA A O 1
ATOM 1391 N N . GLY A 1 195 ? 11.246 -3.322 -13.025 1.00 89.75 195 GLY A N 1
ATOM 1392 C CA . GLY A 1 195 ? 11.770 -2.214 -12.221 1.00 89.75 195 GLY A CA 1
ATOM 1393 C C . GLY A 1 195 ? 11.299 -2.186 -10.767 1.00 89.75 195 GLY A C 1
ATOM 1394 O O . GLY A 1 195 ? 11.743 -1.315 -10.028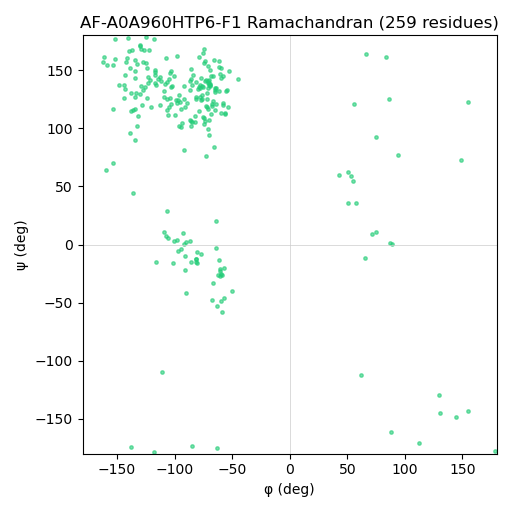 1.00 89.75 195 GLY A O 1
ATOM 1395 N N . GLY A 1 196 ? 10.479 -3.148 -10.340 1.00 95.88 196 GLY A N 1
ATOM 1396 C CA . GLY A 1 196 ? 9.851 -3.164 -9.017 1.00 95.88 196 GLY A CA 1
ATOM 1397 C C . GLY A 1 196 ? 8.337 -2.982 -9.091 1.00 95.88 196 GLY A C 1
ATOM 1398 O O . GLY A 1 196 ? 7.744 -3.030 -10.169 1.00 95.88 196 GLY A O 1
ATOM 1399 N N . SER A 1 197 ? 7.705 -2.793 -7.941 1.00 98.06 197 SER A N 1
ATOM 1400 C CA . SER A 1 197 ? 6.255 -2.624 -7.816 1.00 98.06 197 SER A CA 1
ATOM 1401 C C . SER A 1 197 ? 5.928 -1.634 -6.714 1.00 98.06 197 SER A C 1
ATOM 1403 O O . SER A 1 197 ? 6.517 -1.729 -5.635 1.00 98.06 197 SER A O 1
ATOM 1405 N N . ILE A 1 198 ? 4.968 -0.752 -6.977 1.00 98.56 198 ILE A N 1
ATOM 1406 C CA . ILE A 1 198 ? 4.508 0.278 -6.045 1.00 98.56 198 ILE A CA 1
ATOM 1407 C C . ILE A 1 198 ? 2.980 0.441 -6.118 1.00 98.56 198 ILE A C 1
ATOM 1409 O O . ILE A 1 198 ? 2.315 -0.223 -6.921 1.00 98.56 198 ILE A O 1
ATOM 1413 N N . ASP A 1 199 ? 2.452 1.323 -5.274 1.00 98.62 199 ASP A N 1
ATOM 1414 C CA . ASP A 1 199 ? 1.044 1.730 -5.180 1.00 98.62 199 ASP A CA 1
ATOM 1415 C C . ASP A 1 199 ? 0.068 0.551 -5.033 1.00 98.62 199 ASP A C 1
ATOM 1417 O O . ASP A 1 199 ? -0.797 0.340 -5.890 1.00 98.62 199 ASP A O 1
ATOM 1421 N N . PRO A 1 200 ? 0.219 -0.275 -3.980 1.00 98.81 200 PRO A N 1
ATOM 1422 C CA . PRO A 1 200 ? -0.730 -1.342 -3.720 1.00 98.81 200 PRO A CA 1
ATOM 1423 C C . PRO A 1 200 ? -2.117 -0.775 -3.393 1.00 98.81 200 PRO A C 1
ATOM 1425 O O . PRO A 1 200 ? -2.253 0.107 -2.553 1.00 98.81 200 PRO A O 1
ATOM 1428 N N . SER A 1 201 ? -3.154 -1.352 -3.992 1.00 98.75 201 SER A N 1
ATOM 1429 C CA . SER A 1 201 ? -4.551 -0.975 -3.770 1.00 98.75 201 SER A CA 1
ATOM 1430 C C . SER A 1 201 ? -5.410 -2.244 -3.685 1.00 98.75 201 SER A C 1
ATOM 1432 O O . SER A 1 201 ? -5.719 -2.869 -4.708 1.00 98.75 201 SER A O 1
ATOM 1434 N N . PRO A 1 202 ? -5.697 -2.747 -2.468 1.00 98.44 202 PRO A N 1
ATOM 1435 C CA . PRO A 1 202 ? -6.483 -3.955 -2.284 1.00 98.44 202 PRO A CA 1
ATOM 1436 C C . PRO A 1 202 ? -7.971 -3.670 -2.486 1.00 98.44 202 PRO A C 1
ATOM 1438 O O . PRO A 1 202 ? -8.490 -2.651 -2.036 1.00 98.44 202 PRO A O 1
ATOM 1441 N N . PHE A 1 203 ? -8.691 -4.616 -3.083 1.00 96.50 203 PHE A N 1
ATOM 1442 C CA . PHE A 1 203 ? -10.147 -4.561 -3.154 1.00 96.50 203 PHE A CA 1
ATOM 1443 C C . PHE A 1 203 ? -10.777 -5.945 -2.993 1.00 96.50 203 PHE A C 1
ATOM 1445 O O . PHE A 1 203 ? -10.149 -6.980 -3.228 1.00 96.50 203 PHE A O 1
ATOM 1452 N N . VAL A 1 204 ? -12.041 -5.940 -2.572 1.00 97.25 204 VAL A N 1
ATOM 1453 C CA . VAL A 1 204 ? -12.904 -7.121 -2.487 1.00 97.25 204 VAL A CA 1
ATOM 1454 C C . VAL A 1 204 ? -13.859 -7.068 -3.676 1.00 97.25 204 VAL A C 1
ATOM 1456 O O . VAL A 1 204 ? -14.591 -6.087 -3.825 1.00 97.25 204 VAL A O 1
ATOM 1459 N N . ASP A 1 205 ? -13.846 -8.089 -4.530 1.00 96.94 205 ASP A N 1
ATOM 1460 C CA . ASP A 1 205 ? -14.779 -8.190 -5.654 1.00 96.94 205 ASP A CA 1
ATOM 1461 C C . ASP A 1 205 ? -16.188 -8.586 -5.167 1.00 96.94 205 ASP A C 1
ATOM 1463 O O . ASP A 1 205 ? -16.404 -8.997 -4.024 1.00 96.94 205 ASP A O 1
ATOM 1467 N N . VAL A 1 206 ? -17.181 -8.478 -6.044 1.00 97.19 206 VAL A N 1
ATOM 1468 C CA . VAL A 1 206 ? -18.597 -8.741 -5.752 1.00 97.19 206 VAL A CA 1
ATOM 1469 C C . VAL A 1 206 ? -18.879 -10.174 -5.293 1.00 97.19 206 VAL A C 1
ATOM 1471 O O . VAL A 1 206 ? -19.912 -10.423 -4.671 1.00 97.19 206 VAL A O 1
ATOM 1474 N N . ASP A 1 207 ? -17.991 -11.119 -5.605 1.00 96.81 207 ASP A N 1
ATOM 1475 C CA . ASP A 1 207 ? -18.075 -12.516 -5.176 1.00 96.81 207 ASP A CA 1
ATOM 1476 C C . ASP A 1 207 ? -17.336 -12.797 -3.852 1.00 96.81 207 ASP A C 1
ATOM 1478 O O . ASP A 1 207 ? -17.357 -13.930 -3.366 1.00 96.81 207 ASP A O 1
ATOM 1482 N N . GLY A 1 208 ? -16.727 -11.770 -3.251 1.00 96.56 208 GLY A N 1
ATOM 1483 C CA . GLY A 1 208 ? -15.953 -11.851 -2.014 1.00 96.56 208 GLY A CA 1
ATOM 1484 C C . GLY A 1 208 ? -14.481 -12.215 -2.209 1.00 96.56 208 GLY A C 1
ATOM 1485 O O . GLY A 1 208 ? -13.760 -12.336 -1.218 1.00 96.56 208 GLY A O 1
ATOM 1486 N N . SER A 1 209 ? -14.013 -12.400 -3.446 1.00 97.62 209 SER A N 1
ATOM 1487 C CA . SER A 1 209 ? -12.596 -12.643 -3.713 1.00 97.62 209 SER A CA 1
ATOM 1488 C C . SER A 1 209 ? -11.755 -11.389 -3.461 1.00 97.62 209 SER A C 1
ATOM 1490 O O . SER A 1 209 ? -12.167 -10.264 -3.745 1.00 97.62 209 SER A O 1
ATOM 1492 N N . LEU A 1 210 ? -10.563 -11.585 -2.894 1.00 98.44 210 LEU A N 1
ATOM 1493 C CA . LEU A 1 210 ? -9.611 -10.508 -2.652 1.00 98.44 210 LEU A CA 1
ATOM 1494 C C . LEU A 1 210 ? -8.658 -10.378 -3.833 1.00 98.44 210 LEU A C 1
ATOM 1496 O O . LEU A 1 210 ? -8.117 -11.368 -4.331 1.00 98.44 210 LEU A O 1
ATOM 1500 N N . HIS A 1 211 ? -8.406 -9.141 -4.230 1.00 98.69 211 HIS A N 1
ATOM 1501 C CA . HIS A 1 211 ? -7.470 -8.792 -5.283 1.00 98.69 211 HIS A CA 1
ATOM 1502 C C . HIS A 1 211 ? -6.585 -7.632 -4.839 1.00 98.69 211 HIS A C 1
ATOM 1504 O O . HIS A 1 211 ? -7.006 -6.767 -4.073 1.00 98.69 211 HIS A O 1
ATOM 1510 N N . LEU A 1 212 ? -5.359 -7.610 -5.352 1.00 98.88 212 LEU A N 1
ATOM 1511 C CA . LEU A 1 212 ? -4.443 -6.489 -5.216 1.00 98.88 212 LEU A CA 1
ATOM 1512 C C . LEU A 1 212 ? -4.233 -5.855 -6.585 1.00 98.88 212 LEU A C 1
ATOM 1514 O O . LEU A 1 212 ? -3.758 -6.523 -7.512 1.00 98.88 212 LEU A O 1
ATOM 1518 N N . LEU A 1 213 ? -4.581 -4.578 -6.706 1.00 98.81 213 LEU A N 1
ATOM 1519 C CA . LEU A 1 213 ? -4.079 -3.744 -7.785 1.00 98.81 213 LEU A CA 1
ATOM 1520 C C . LEU A 1 213 ? -2.710 -3.188 -7.402 1.00 98.81 213 LEU A C 1
ATOM 1522 O O . LEU A 1 213 ? -2.436 -2.951 -6.227 1.00 98.81 213 LEU A O 1
ATOM 1526 N N . TRP A 1 214 ? -1.839 -3.025 -8.387 1.00 98.69 214 TRP A N 1
ATOM 1527 C CA . TRP A 1 214 ? -0.509 -2.445 -8.208 1.00 98.69 214 TRP A CA 1
ATOM 1528 C C . TRP A 1 214 ? 0.042 -1.981 -9.553 1.00 98.69 214 TRP A C 1
ATOM 1530 O O . TRP A 1 214 ? -0.412 -2.450 -10.602 1.00 98.69 214 TRP A O 1
ATOM 1540 N N . LYS A 1 215 ? 1.052 -1.109 -9.549 1.00 97.00 215 LYS A N 1
ATOM 1541 C CA . LYS A 1 215 ? 1.794 -0.758 -10.768 1.00 97.00 215 LYS A CA 1
ATOM 1542 C C . LYS A 1 215 ? 3.252 -1.165 -10.687 1.00 97.00 215 LYS A C 1
ATOM 1544 O O . LYS A 1 215 ? 3.852 -1.183 -9.612 1.00 97.00 215 LYS A O 1
ATOM 1549 N N . ASN A 1 216 ? 3.843 -1.509 -11.827 1.00 95.88 216 ASN A N 1
ATOM 1550 C CA . ASN A 1 216 ? 5.295 -1.637 -11.882 1.00 95.88 216 ASN A CA 1
ATOM 1551 C C . ASN A 1 216 ? 5.934 -0.249 -11.740 1.00 95.88 216 ASN A C 1
ATOM 1553 O O . ASN A 1 216 ? 5.468 0.695 -12.373 1.00 95.88 216 ASN A O 1
ATOM 1557 N N . ASP A 1 217 ? 6.995 -0.133 -10.933 1.00 90.69 217 ASP A N 1
ATOM 1558 C CA . ASP A 1 217 ? 7.717 1.136 -10.735 1.00 90.69 217 ASP A CA 1
ATOM 1559 C C . ASP A 1 217 ? 8.248 1.630 -12.089 1.00 90.69 217 ASP A C 1
ATOM 1561 O O . ASP A 1 217 ? 7.872 2.686 -12.593 1.00 90.69 217 ASP A O 1
ATOM 1565 N N . GLY A 1 218 ? 9.058 0.792 -12.742 1.00 78.50 218 GLY A N 1
ATOM 1566 C CA . GLY A 1 218 ? 9.506 0.996 -14.115 1.00 78.50 218 GLY A CA 1
ATOM 1567 C C . GLY A 1 218 ? 10.408 2.207 -14.366 1.00 78.50 218 GLY A C 1
ATOM 1568 O O . GLY A 1 218 ? 11.038 2.256 -15.425 1.00 78.50 218 GLY A O 1
ATOM 1569 N N . ILE A 1 219 ? 10.555 3.136 -13.410 1.00 75.06 219 ILE A N 1
ATOM 1570 C CA . ILE A 1 219 ? 11.320 4.384 -13.563 1.00 75.06 219 ILE A CA 1
ATOM 1571 C C . ILE A 1 219 ? 12.785 4.088 -13.891 1.00 75.06 219 ILE A C 1
ATOM 1573 O O . ILE A 1 219 ? 13.344 4.625 -14.851 1.00 75.06 219 ILE A O 1
ATOM 1577 N N . THR A 1 220 ? 13.406 3.189 -13.126 1.00 73.25 220 THR A N 1
ATOM 1578 C CA . THR A 1 220 ? 14.828 2.843 -13.281 1.00 73.25 220 THR A CA 1
ATOM 1579 C C . THR A 1 220 ? 15.123 2.131 -14.603 1.00 73.25 220 THR A C 1
ATOM 1581 O O . THR A 1 220 ? 16.187 2.333 -15.190 1.00 73.25 220 THR A O 1
ATOM 1584 N N . LEU A 1 221 ? 14.172 1.337 -15.104 1.00 79.81 221 LEU A N 1
ATOM 1585 C CA . LEU A 1 221 ? 14.323 0.553 -16.333 1.00 79.81 221 LEU A CA 1
ATOM 1586 C C . LEU A 1 221 ? 13.727 1.228 -17.573 1.00 79.81 221 LEU A C 1
ATOM 1588 O O . LEU A 1 221 ? 13.898 0.711 -18.677 1.00 79.81 221 LEU A O 1
ATOM 1592 N N . ARG A 1 222 ? 13.046 2.372 -17.414 1.00 81.00 222 ARG A N 1
ATOM 1593 C CA . ARG A 1 222 ? 12.247 3.024 -18.467 1.00 81.00 222 ARG A CA 1
ATOM 1594 C C . ARG A 1 222 ? 11.273 2.047 -19.135 1.00 81.00 222 ARG A C 1
ATOM 1596 O O . ARG A 1 222 ? 11.070 2.105 -20.349 1.00 81.00 222 ARG A O 1
ATOM 1603 N N . SER A 1 223 ? 10.727 1.118 -18.354 1.00 83.69 223 SER A N 1
ATOM 1604 C CA . SER A 1 223 ? 9.700 0.202 -18.841 1.00 83.69 223 SER A CA 1
ATOM 1605 C C . SER A 1 223 ? 8.377 0.945 -19.000 1.00 83.69 223 SER A C 1
ATOM 1607 O O . SER A 1 223 ? 8.151 1.966 -18.354 1.00 83.69 223 SER A O 1
ATOM 1609 N N . GLU A 1 224 ? 7.487 0.411 -19.831 1.00 87.94 224 GLU A N 1
ATOM 1610 C CA . GLU A 1 224 ? 6.108 0.894 -19.909 1.00 87.94 224 GLU A CA 1
ATOM 1611 C C . GLU A 1 224 ? 5.459 0.860 -18.515 1.00 87.94 224 GLU A C 1
ATOM 1613 O O . GLU A 1 224 ? 5.577 -0.133 -17.790 1.00 87.94 224 GLU A O 1
ATOM 1618 N N . SER A 1 225 ? 4.810 1.960 -18.132 1.00 91.31 225 SER A N 1
ATOM 1619 C CA . SER A 1 225 ? 4.045 2.045 -16.891 1.00 91.31 225 SER A CA 1
ATOM 1620 C C . SER A 1 225 ? 2.715 1.315 -17.078 1.00 91.31 225 SER A C 1
ATOM 1622 O O . SER A 1 225 ? 2.015 1.537 -18.071 1.00 91.31 225 SER A O 1
ATOM 1624 N N . ARG A 1 226 ? 2.396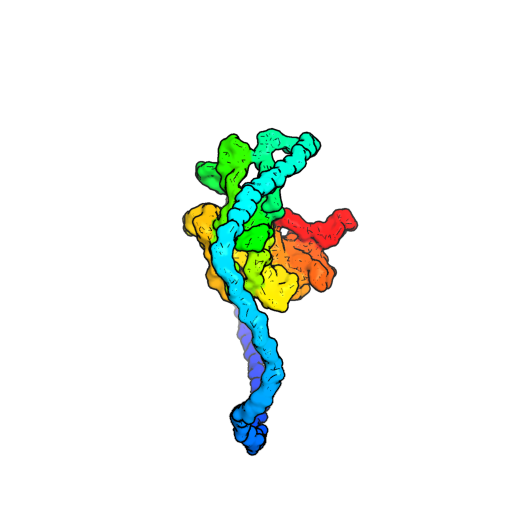 0.401 -16.155 1.00 94.69 226 ARG A N 1
ATOM 1625 C CA . ARG A 1 226 ? 1.231 -0.477 -16.258 1.00 94.69 226 ARG A CA 1
ATOM 1626 C C . ARG A 1 226 ? 0.655 -0.822 -14.886 1.00 94.69 226 ARG A C 1
ATOM 1628 O O . ARG A 1 226 ? 1.393 -1.168 -13.966 1.00 94.69 226 ARG A O 1
ATOM 1635 N N . ILE A 1 227 ? -0.671 -0.789 -14.793 1.00 97.50 227 ILE A N 1
ATOM 1636 C CA . ILE A 1 227 ? -1.453 -1.311 -13.671 1.00 97.50 227 ILE A CA 1
ATOM 1637 C C . ILE A 1 227 ? -1.736 -2.797 -13.905 1.00 97.50 227 ILE A C 1
ATOM 1639 O O . ILE A 1 227 ? -2.049 -3.235 -15.017 1.00 97.50 227 ILE A O 1
ATOM 1643 N N . TRP A 1 228 ? -1.670 -3.567 -12.831 1.00 98.00 228 TRP A N 1
ATOM 1644 C CA . TRP A 1 228 ? -1.911 -4.999 -12.777 1.00 98.00 228 TRP A CA 1
ATOM 1645 C C . TRP A 1 228 ? -2.997 -5.301 -11.748 1.00 98.00 228 TRP A C 1
ATOM 1647 O O . TRP A 1 228 ? -3.136 -4.578 -10.769 1.00 98.00 228 TRP A O 1
ATOM 1657 N N . SER A 1 229 ? -3.732 -6.392 -11.947 1.00 98.44 229 SER A N 1
ATOM 1658 C CA . SER A 1 229 ? -4.562 -7.021 -10.915 1.00 98.44 229 SER A CA 1
ATOM 1659 C C . SER A 1 229 ? -4.031 -8.410 -10.619 1.00 98.44 229 SER A C 1
ATOM 1661 O O . SER A 1 229 ? -3.700 -9.157 -11.544 1.00 98.44 229 SER A O 1
ATOM 1663 N N . GLN A 1 230 ? -3.969 -8.786 -9.348 1.00 98.56 230 GLN A N 1
ATOM 1664 C CA . GLN A 1 230 ? -3.544 -10.118 -8.946 1.00 98.56 230 GLN A CA 1
ATOM 1665 C C . GLN A 1 230 ? -4.435 -10.648 -7.818 1.00 98.56 230 GLN A C 1
ATOM 1667 O O . GLN A 1 230 ? -4.649 -9.932 -6.841 1.00 98.56 230 GLN A O 1
ATOM 1672 N N . PRO A 1 231 ? -4.972 -11.878 -7.930 1.00 98.62 231 PRO A N 1
ATOM 1673 C CA . PRO A 1 231 ? -5.788 -12.452 -6.870 1.00 98.62 231 PRO A CA 1
ATOM 1674 C C . PRO A 1 231 ? -4.936 -12.717 -5.626 1.00 98.62 231 PRO A C 1
ATOM 1676 O O . PRO A 1 231 ? -3.772 -13.121 -5.728 1.00 98.62 231 PRO A O 1
ATOM 1679 N N . LEU A 1 232 ? -5.543 -12.533 -4.460 1.00 98.75 232 LEU A N 1
ATOM 1680 C CA . LEU A 1 232 ? -4.956 -12.777 -3.149 1.00 98.75 232 LEU A CA 1
ATOM 1681 C C . LEU A 1 232 ? -5.565 -14.024 -2.499 1.00 98.75 232 LEU A C 1
ATOM 1683 O O . LEU A 1 232 ? -6.654 -14.481 -2.856 1.00 98.75 232 LEU A O 1
ATOM 1687 N N . SER A 1 233 ? -4.860 -14.583 -1.520 1.00 98.31 233 SER A N 1
ATOM 1688 C CA . SER A 1 233 ? -5.423 -15.553 -0.585 1.00 98.31 233 SER A CA 1
ATOM 1689 C C . SER A 1 233 ? -6.573 -14.935 0.218 1.00 98.31 233 SER A C 1
ATOM 1691 O O . SER A 1 233 ? -6.657 -13.720 0.376 1.00 98.31 233 SER A O 1
ATOM 1693 N N . ALA A 1 234 ? -7.456 -15.775 0.767 1.00 96.88 234 ALA A N 1
ATOM 1694 C CA . ALA A 1 234 ? -8.620 -15.317 1.536 1.00 96.88 234 ALA A CA 1
ATOM 1695 C C . ALA A 1 234 ? -8.254 -14.477 2.775 1.00 96.88 234 ALA A C 1
ATOM 1697 O O . ALA A 1 234 ? -9.042 -13.655 3.222 1.00 96.88 234 ALA A O 1
ATOM 1698 N N . ASP A 1 235 ? -7.051 -14.665 3.320 1.00 97.12 235 ASP A N 1
ATOM 1699 C CA . ASP A 1 235 ? -6.523 -13.868 4.427 1.00 97.12 235 ASP A CA 1
ATOM 1700 C C . ASP A 1 235 ? -5.745 -12.619 3.973 1.00 97.12 235 ASP A C 1
ATOM 1702 O O . ASP A 1 235 ? -5.197 -11.914 4.817 1.00 97.12 235 ASP A O 1
ATOM 1706 N N . GLY A 1 236 ? -5.664 -12.359 2.663 1.00 97.62 236 GLY A N 1
ATOM 1707 C CA . GLY A 1 236 ? -5.006 -11.198 2.063 1.00 97.62 236 GLY A CA 1
ATOM 1708 C C . GLY A 1 236 ? -3.476 -11.203 2.126 1.00 97.62 236 GLY A C 1
ATOM 1709 O O . GLY A 1 236 ? -2.852 -10.190 1.851 1.00 97.62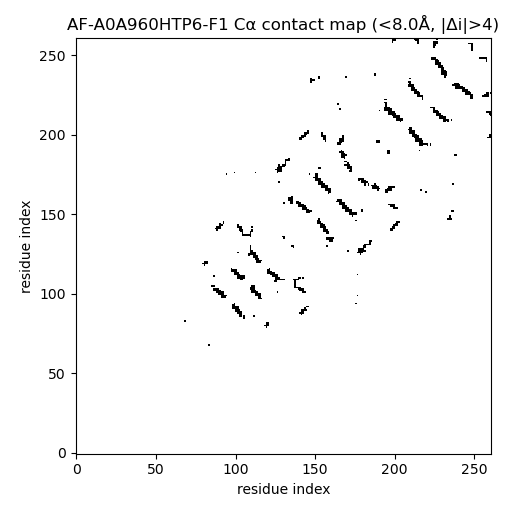 236 GLY A O 1
ATOM 1710 N N . ARG A 1 237 ? -2.816 -12.292 2.528 1.00 97.56 237 ARG A N 1
ATOM 1711 C CA . ARG A 1 237 ? -1.365 -12.240 2.814 1.00 97.56 237 ARG A CA 1
ATOM 1712 C C . ARG A 1 237 ? -0.474 -12.801 1.716 1.00 97.56 237 ARG A C 1
ATOM 1714 O O . ARG A 1 237 ? 0.723 -12.528 1.719 1.00 97.56 237 ARG A O 1
ATOM 1721 N N . GLU A 1 238 ? -1.045 -13.556 0.785 1.00 98.38 238 GLU A N 1
ATOM 1722 C CA . GLU A 1 238 ? -0.311 -14.228 -0.283 1.00 98.38 238 GLU A CA 1
ATOM 1723 C C . GLU A 1 238 ? -0.965 -14.006 -1.645 1.00 98.38 238 GLU A C 1
ATOM 1725 O O . GLU A 1 238 ? -2.173 -13.801 -1.754 1.00 98.38 238 GLU A O 1
ATOM 1730 N N . LEU A 1 239 ? -0.169 -14.109 -2.708 1.00 98.44 239 LEU A N 1
ATOM 1731 C CA . LEU A 1 239 ? -0.670 -14.088 -4.081 1.00 98.44 239 LEU A CA 1
ATOM 1732 C C . LEU A 1 239 ? -1.266 -15.460 -4.424 1.00 98.44 239 LEU A C 1
ATOM 1734 O O . LEU A 1 239 ? -0.598 -16.488 -4.301 1.00 98.44 239 LEU A O 1
ATOM 1738 N N . ALA A 1 240 ? -2.508 -15.488 -4.899 1.00 98.12 240 ALA A N 1
ATOM 1739 C CA . ALA A 1 240 ? -3.241 -16.717 -5.213 1.00 98.12 240 ALA A CA 1
ATOM 1740 C C . ALA A 1 240 ? -3.211 -17.097 -6.706 1.00 98.12 240 ALA A C 1
ATOM 1742 O O . ALA A 1 240 ? -3.845 -18.068 -7.121 1.00 98.12 240 ALA A O 1
ATOM 1743 N N . GLY A 1 241 ? -2.483 -16.349 -7.537 1.00 96.81 241 GLY A N 1
ATOM 1744 C CA . GLY A 1 241 ? -2.449 -16.577 -8.978 1.00 96.81 241 GLY A CA 1
ATOM 1745 C C . GLY A 1 241 ? -1.575 -15.580 -9.735 1.00 96.81 241 GLY A C 1
ATOM 1746 O O . GLY A 1 241 ? -0.924 -14.735 -9.117 1.00 96.81 241 GLY A O 1
ATOM 1747 N N . PRO A 1 242 ? -1.522 -15.687 -11.074 1.00 97.44 242 PRO A N 1
ATOM 1748 C CA . PRO A 1 242 ? -0.747 -14.774 -11.906 1.00 97.44 242 PRO A CA 1
ATOM 1749 C C . PRO A 1 242 ? -1.354 -13.367 -11.921 1.00 97.44 242 PRO A C 1
ATOM 1751 O O . PRO A 1 242 ? -2.571 -13.201 -11.836 1.00 97.44 242 PRO A O 1
ATOM 1754 N N . ALA A 1 243 ? -0.498 -12.361 -12.093 1.00 97.75 243 ALA A N 1
ATOM 1755 C CA . ALA A 1 243 ? -0.931 -10.997 -12.360 1.00 97.75 243 ALA A CA 1
ATOM 1756 C C . ALA A 1 243 ? -1.520 -10.877 -13.776 1.00 97.75 243 ALA A C 1
ATOM 1758 O O . ALA A 1 243 ? -0.988 -11.432 -14.740 1.00 97.75 243 ALA A O 1
ATOM 1759 N N . THR A 1 244 ? -2.610 -10.126 -13.895 1.00 97.88 244 THR A N 1
ATOM 1760 C CA . THR A 1 244 ? -3.280 -9.791 -15.153 1.00 97.88 244 THR A CA 1
ATOM 1761 C C . THR A 1 244 ? -3.052 -8.310 -15.455 1.00 97.88 244 THR A C 1
ATOM 1763 O O . THR A 1 244 ? -3.329 -7.479 -14.589 1.00 97.88 244 THR A O 1
ATOM 1766 N N . PRO A 1 245 ? -2.549 -7.947 -16.648 1.00 96.69 245 PRO A N 1
ATOM 1767 C CA . PRO A 1 245 ? -2.352 -6.550 -17.011 1.00 96.69 245 PRO A CA 1
ATOM 1768 C C . PRO A 1 245 ? -3.698 -5.846 -17.217 1.00 96.69 245 PRO A C 1
ATOM 1770 O O . PRO A 1 245 ? -4.599 -6.405 -17.843 1.00 96.69 245 PRO A O 1
ATOM 1773 N N . LEU A 1 246 ? -3.803 -4.611 -16.732 1.00 96.25 246 LEU A N 1
ATOM 1774 C CA . LEU A 1 246 ? -4.951 -3.731 -16.927 1.00 96.25 246 LEU A CA 1
ATOM 1775 C C . LEU A 1 246 ? -4.549 -2.559 -17.839 1.00 96.25 246 LEU A C 1
ATOM 1777 O O . LEU A 1 246 ? -4.310 -2.755 -19.032 1.00 96.25 246 LEU A O 1
ATOM 1781 N N . ILE A 1 247 ? -4.453 -1.356 -17.278 1.00 94.25 247 ILE A N 1
ATOM 1782 C CA . ILE A 1 247 ? -4.192 -0.098 -17.982 1.00 94.25 247 ILE A CA 1
ATOM 1783 C C . ILE A 1 247 ? -2.683 0.091 -18.150 1.00 94.25 247 ILE A C 1
ATOM 1785 O O . ILE A 1 247 ? -1.911 -0.241 -17.254 1.00 94.25 247 ILE A O 1
ATOM 1789 N N . ALA A 1 248 ? -2.261 0.628 -19.289 1.00 93.62 248 ALA A N 1
ATOM 1790 C CA . ALA A 1 248 ? -0.910 1.131 -19.513 1.00 93.62 248 ALA A CA 1
ATOM 1791 C C . ALA A 1 248 ? -0.995 2.540 -20.100 1.00 93.62 248 ALA A C 1
ATOM 1793 O O . ALA A 1 248 ? -2.080 2.970 -20.478 1.00 93.62 248 ALA A O 1
ATOM 1794 N N . THR A 1 249 ? 0.133 3.239 -20.196 1.00 90.81 249 THR A N 1
ATOM 1795 C CA . THR A 1 249 ? 0.213 4.542 -20.874 1.00 90.81 249 THR A CA 1
ATOM 1796 C C . THR A 1 249 ? 0.108 4.362 -22.397 1.00 90.81 249 THR A C 1
ATOM 1798 O O . THR A 1 249 ? 1.122 4.378 -23.102 1.00 90.81 249 THR A O 1
ATOM 1801 N N . ASP A 1 250 ? -1.098 4.113 -22.905 1.00 88.31 250 ASP A N 1
ATOM 1802 C CA . ASP A 1 250 ? -1.378 3.822 -24.315 1.00 88.31 250 ASP A CA 1
ATOM 1803 C C . ASP A 1 250 ? -1.706 5.075 -25.145 1.00 88.31 250 ASP A C 1
ATOM 1805 O O . ASP A 1 250 ? -1.691 5.035 -26.383 1.00 88.31 250 ASP A O 1
ATOM 1809 N N . GLN A 1 251 ? -1.899 6.214 -24.477 1.00 90.75 251 GLN A N 1
ATOM 1810 C CA . GLN A 1 251 ? -2.096 7.522 -25.086 1.00 90.75 251 GLN A CA 1
ATOM 1811 C C . GLN A 1 251 ? -0.984 8.515 -24.716 1.00 90.75 251 GLN A C 1
ATOM 1813 O O . GLN A 1 251 ? -0.448 8.494 -23.609 1.00 90.75 251 GLN A O 1
ATOM 1818 N N . PRO A 1 252 ? -0.665 9.483 -25.602 1.00 90.75 252 PRO A N 1
ATOM 1819 C CA . PRO A 1 252 ? 0.412 10.443 -25.348 1.00 90.75 252 PRO A CA 1
ATOM 1820 C C . PRO A 1 252 ? 0.254 11.295 -24.081 1.00 90.75 252 PRO A C 1
ATOM 1822 O O . PRO A 1 252 ? 1.259 11.766 -23.558 1.00 90.75 252 PRO A O 1
ATOM 1825 N N . TRP A 1 253 ? -0.977 11.531 -23.612 1.00 91.62 253 TRP A N 1
ATOM 1826 C CA . TRP A 1 253 ? -1.238 12.343 -22.416 1.00 91.62 253 TRP A CA 1
ATOM 1827 C C . TRP A 1 253 ? -1.040 11.571 -21.105 1.00 91.62 253 TRP A C 1
ATOM 1829 O O . TRP A 1 253 ? -0.913 12.198 -20.060 1.00 91.62 253 TRP A O 1
ATOM 1839 N N . GLU A 1 254 ? -0.994 10.239 -21.165 1.00 89.38 254 GLU A N 1
ATOM 1840 C CA . GLU A 1 254 ? -0.802 9.356 -20.007 1.00 89.38 254 GLU A CA 1
ATOM 1841 C C . GLU A 1 254 ? 0.689 9.171 -19.689 1.00 89.38 254 GLU A C 1
ATOM 1843 O O . GLU A 1 254 ? 1.061 8.708 -18.616 1.00 89.38 254 GLU A O 1
ATOM 1848 N N . ALA A 1 255 ? 1.578 9.532 -20.617 1.00 86.75 255 ALA A N 1
ATOM 1849 C CA . ALA A 1 255 ? 3.008 9.408 -20.404 1.00 86.75 255 ALA A CA 1
ATOM 1850 C C . ALA A 1 255 ? 3.521 10.435 -19.367 1.00 86.75 255 ALA A C 1
ATOM 1852 O O . ALA A 1 255 ? 3.142 11.606 -19.419 1.00 86.75 255 ALA A O 1
ATOM 1853 N N . PRO A 1 256 ? 4.458 10.044 -18.480 1.00 88.00 256 PRO A N 1
ATOM 1854 C CA . PRO A 1 256 ? 5.127 8.743 -18.434 1.00 88.00 256 PRO A CA 1
ATOM 1855 C C . PRO A 1 256 ? 4.477 7.715 -17.493 1.00 88.00 256 PRO A C 1
ATOM 1857 O O . PRO A 1 256 ? 4.973 6.591 -17.441 1.00 88.00 256 PRO A O 1
ATOM 1860 N N . HIS A 1 257 ? 3.428 8.072 -16.744 1.00 89.62 257 HIS A N 1
ATOM 1861 C CA . HIS A 1 257 ? 2.948 7.265 -15.623 1.00 89.62 257 HIS A CA 1
ATOM 1862 C C . HIS A 1 257 ? 1.432 7.082 -15.635 1.00 89.62 257 HIS A C 1
ATOM 1864 O O . HIS A 1 257 ? 0.673 8.047 -15.660 1.00 89.62 257 HIS A O 1
ATOM 1870 N N . VAL A 1 258 ? 1.024 5.823 -15.494 1.00 92.69 258 VAL A N 1
ATOM 1871 C CA . VAL A 1 258 ? -0.259 5.452 -14.910 1.00 92.69 258 VAL A CA 1
ATOM 1872 C C . VAL A 1 258 ? 0.016 4.880 -13.516 1.00 92.69 258 VAL A C 1
ATOM 1874 O O . VAL A 1 258 ? 0.851 3.988 -13.344 1.00 92.69 258 VAL A O 1
ATOM 1877 N N . GLU A 1 259 ? -0.623 5.447 -12.501 1.00 94.75 259 GLU A N 1
ATOM 1878 C CA . GLU A 1 259 ? -0.343 5.160 -11.093 1.00 94.75 259 GLU A CA 1
ATOM 1879 C C . GLU A 1 259 ? -1.572 5.366 -10.213 1.00 94.75 259 GLU A C 1
ATOM 1881 O O . GLU A 1 259 ? -2.614 5.772 -10.729 1.00 94.75 259 GLU A O 1
ATOM 1886 N N . ALA A 1 260 ? -1.440 5.059 -8.917 1.00 95.19 260 ALA A N 1
ATOM 1887 C CA . ALA A 1 260 ? -2.529 5.124 -7.940 1.00 95.19 260 ALA A CA 1
ATOM 1888 C C . ALA A 1 260 ? -3.814 4.381 -8.395 1.00 95.19 260 ALA A C 1
ATOM 1890 O O . ALA A 1 260 ? -4.846 5.024 -8.610 1.00 95.19 260 ALA A O 1
ATOM 1891 N N . PRO A 1 261 ? -3.746 3.045 -8.601 1.00 95.38 261 PRO A N 1
ATOM 1892 C CA . PRO A 1 261 ? -4.880 2.245 -9.066 1.00 95.38 261 PRO A CA 1
ATOM 1893 C C . PRO A 1 261 ? -6.052 2.150 -8.078 1.00 95.38 261 PRO A C 1
ATOM 1895 O O . PRO A 1 261 ? -5.830 2.165 -6.844 1.00 95.38 261 PRO A O 1
#

Radius of gyration: 29.5 Å; Cα contacts (8 Å, |Δi|>4): 490; chains: 1; bounding box: 87×80×66 Å

Foldseek 3Di:
DDDDDDDDDDDDDDDDDDDDDDDDDDDDDDDDDDDDDDYDDDDDDDDDDDDDDDDDDDDPPDDPDDDDDDDDDCVVDDPAADDRDDFAQWEWDQDPVGIKIWGAFDDQARIFIWDADPNHTDDRDHQEPFDDPQFDGRAKGNWYWDAAPQAIKIKIWTHGPPDRAIEIAIFTANYPSDNTYGPDPDGQGAPVVQRYKGNWYWDQDPVRWIKIKIWRPNPVVVDWIWIWIFTADRRRHHTPDDIDTDDTCPDPVCPPYDHND